Protein AF-A0A1I5AG17-F1 (afdb_monomer_lite)

pLDDT: mean 92.08, std 6.45, range [43.38, 97.94]

Radius of gyration: 25.55 Å; chains: 1; bounding box: 58×50×64 Å

Secondary structure (DSSP, 8-state):
--HHHHHHHHHHHTT--HHHHHHHTT--TTTHHHHHHHHTTTSSPPPHHHHHHHHHHHT--GGGG------SHHHHHHHHHHHHHHH--EEEE-SS-EEEE--TT-GGGHHHHHHHHHHHHHHHTS-SS-SHHHHHHHHHHHHHHHHTTHHHHHHHHHHHHHHHHHHHHHHHHGGGSPPP-BHHHHHHHHHHHHHTT--EEEEEEEEETTEEEEEEEEEHHHHT-TT-HHHHHHHHHHHHHHHHHHHTT--EEEEEEEETTEEEEEEEE--TTGGGHHHHHHHHHHHHHHGGGS-HHHHHHHHHHHHHHHHHT--BHHHHHHHHH---

Structure (mmCIF, N/CA/C/O backbone):
data_AF-A0A1I5AG17-F1
#
_entry.id   AF-A0A1I5AG17-F1
#
loop_
_atom_site.group_PDB
_atom_site.id
_atom_site.type_symbol
_atom_site.label_atom_id
_atom_site.label_alt_id
_atom_site.label_comp_id
_atom_site.label_asym_id
_atom_site.label_entity_id
_atom_site.label_seq_id
_atom_site.pdbx_PDB_ins_code
_atom_site.Cartn_x
_atom_site.Cartn_y
_atom_site.Cartn_z
_atom_site.occupancy
_atom_site.B_iso_or_equiv
_atom_site.auth_seq_id
_atom_site.auth_comp_id
_atom_site.auth_asym_id
_atom_site.auth_atom_id
_atom_site.pdbx_PDB_model_num
ATOM 1 N N . MET A 1 1 ? 6.760 1.901 -27.519 1.00 80.38 1 MET A N 1
ATOM 2 C CA . MET A 1 1 ? 8.232 1.690 -27.464 1.00 80.38 1 MET A CA 1
ATOM 3 C C . MET A 1 1 ? 8.472 0.201 -27.304 1.00 80.38 1 MET A C 1
ATOM 5 O O . MET A 1 1 ? 7.889 -0.384 -26.395 1.00 80.38 1 MET A O 1
ATOM 9 N N . THR A 1 2 ? 9.298 -0.394 -28.164 1.00 89.19 2 THR A N 1
ATOM 10 C CA . THR A 1 2 ? 9.559 -1.844 -28.156 1.00 89.19 2 THR A CA 1
ATOM 11 C C . THR A 1 2 ? 10.406 -2.275 -26.952 1.00 89.19 2 THR A C 1
ATOM 13 O O . THR A 1 2 ? 10.954 -1.444 -26.220 1.00 89.19 2 THR A O 1
ATOM 16 N N . LEU A 1 3 ? 10.543 -3.587 -26.738 1.00 90.31 3 LEU A N 1
ATOM 17 C CA . LEU A 1 3 ? 11.458 -4.130 -25.734 1.00 90.31 3 LEU A CA 1
ATOM 18 C C . LEU A 1 3 ? 12.922 -3.795 -26.063 1.00 90.31 3 LEU A C 1
ATOM 20 O O . LEU A 1 3 ? 13.670 -3.399 -25.167 1.00 90.31 3 LEU A O 1
ATOM 24 N N . GLY A 1 4 ? 13.332 -3.916 -27.329 1.00 93.25 4 GLY A N 1
ATOM 25 C CA . GLY A 1 4 ? 14.670 -3.544 -27.779 1.00 93.25 4 GLY A CA 1
ATOM 26 C C . GLY A 1 4 ? 14.995 -2.075 -27.510 1.00 93.25 4 GLY A C 1
ATOM 27 O O . GLY A 1 4 ? 16.066 -1.769 -26.971 1.00 93.25 4 GLY A O 1
ATOM 28 N N . ASP A 1 5 ? 14.046 -1.176 -27.780 1.00 92.62 5 ASP A N 1
ATOM 29 C CA . ASP A 1 5 ? 14.175 0.252 -27.472 1.00 92.62 5 ASP A CA 1
ATOM 30 C C . ASP A 1 5 ? 14.345 0.503 -25.966 1.00 92.62 5 ASP A C 1
ATOM 32 O O . ASP A 1 5 ? 15.216 1.281 -25.566 1.00 92.62 5 ASP A O 1
ATOM 36 N N . LYS A 1 6 ? 13.564 -0.186 -25.117 1.00 93.38 6 LYS A N 1
ATOM 37 C CA . LYS A 1 6 ? 13.679 -0.108 -23.648 1.00 93.38 6 LYS A CA 1
ATOM 38 C C . LYS A 1 6 ? 15.068 -0.549 -23.177 1.00 93.38 6 LYS A C 1
ATOM 40 O O . LYS A 1 6 ? 15.713 0.175 -22.419 1.00 93.38 6 LYS A O 1
ATOM 45 N N . ILE A 1 7 ? 15.567 -1.689 -23.666 1.00 95.25 7 ILE A N 1
ATOM 46 C CA . ILE A 1 7 ? 16.910 -2.199 -23.330 1.00 95.25 7 ILE A CA 1
ATOM 47 C C . ILE A 1 7 ? 17.981 -1.174 -23.713 1.00 95.25 7 ILE A C 1
ATOM 49 O O . ILE A 1 7 ? 18.848 -0.848 -22.900 1.00 95.25 7 ILE A O 1
ATOM 53 N N . LYS A 1 8 ? 17.901 -0.620 -24.927 1.00 96.25 8 LYS A N 1
ATOM 54 C CA . LYS A 1 8 ? 18.846 0.392 -25.411 1.00 96.25 8 LYS A CA 1
ATOM 55 C C . LYS A 1 8 ? 18.798 1.668 -24.567 1.00 96.25 8 LYS A C 1
ATOM 57 O O . LYS A 1 8 ? 19.858 2.196 -24.218 1.00 96.25 8 LYS A O 1
ATOM 62 N N . LYS A 1 9 ? 17.593 2.158 -24.247 1.00 94.75 9 LYS A N 1
ATOM 63 C CA . LYS A 1 9 ? 17.363 3.332 -23.392 1.00 94.75 9 LYS A CA 1
ATOM 64 C C . LYS A 1 9 ? 18.068 3.161 -22.048 1.00 94.75 9 LYS A C 1
ATOM 66 O O . LYS A 1 9 ? 18.954 3.948 -21.729 1.00 94.75 9 LYS A O 1
ATOM 71 N N . TYR A 1 10 ? 17.736 2.110 -21.299 1.00 96.00 10 TYR A N 1
ATOM 72 C CA . TYR A 1 10 ? 18.287 1.904 -19.957 1.00 96.00 10 TYR A CA 1
ATOM 73 C C . TYR A 1 10 ? 19.779 1.573 -19.967 1.00 96.00 10 TYR A C 1
ATOM 75 O O . TYR A 1 10 ? 20.502 2.012 -19.079 1.00 96.00 10 TYR A O 1
ATOM 83 N N . ARG A 1 11 ? 20.285 0.881 -20.997 1.00 96.94 11 ARG A N 1
ATOM 84 C CA . ARG A 1 11 ? 21.732 0.679 -21.153 1.00 96.94 11 ARG A CA 1
ATOM 85 C C . ARG A 1 11 ? 22.469 2.012 -21.263 1.00 96.94 11 ARG A C 1
ATOM 87 O O . ARG A 1 11 ? 23.524 2.190 -20.662 1.00 96.94 11 ARG A O 1
ATOM 94 N N . THR A 1 12 ? 21.922 2.915 -22.070 1.00 95.38 12 THR A N 1
ATOM 95 C CA . THR A 1 12 ? 22.527 4.224 -22.335 1.00 95.38 12 THR A CA 1
ATOM 96 C C . THR A 1 12 ? 22.434 5.109 -21.094 1.00 95.38 12 THR A C 1
ATOM 98 O O . THR A 1 12 ? 23.404 5.772 -20.765 1.00 95.38 12 THR A O 1
ATOM 101 N N . LEU A 1 13 ? 21.328 5.027 -20.349 1.00 93.69 13 LEU A N 1
ATOM 102 C CA . LEU A 1 13 ? 21.146 5.699 -19.059 1.00 93.69 13 LEU A CA 1
ATOM 103 C C . LEU A 1 13 ? 22.162 5.264 -17.982 1.00 93.69 13 LEU A C 1
ATOM 105 O O . LEU A 1 13 ? 22.468 6.026 -17.066 1.00 93.69 13 LEU A O 1
ATOM 109 N N . GLN A 1 14 ? 22.673 4.035 -18.080 1.00 92.88 14 GLN A N 1
ATOM 110 C CA . GLN A 1 14 ? 23.726 3.498 -17.212 1.00 92.88 14 GLN A CA 1
ATOM 111 C C . GLN A 1 14 ? 25.141 3.683 -17.790 1.00 92.88 14 GLN A C 1
ATOM 113 O O . GLN A 1 14 ? 26.085 3.079 -17.281 1.00 92.88 14 GLN A O 1
ATOM 118 N N . ASP A 1 15 ? 25.293 4.456 -18.871 1.00 93.88 15 ASP A N 1
ATOM 119 C CA . ASP A 1 15 ? 26.567 4.711 -19.558 1.00 93.88 15 ASP A CA 1
ATOM 120 C C . ASP A 1 15 ? 27.309 3.433 -20.006 1.00 93.88 15 ASP A C 1
ATOM 122 O O . ASP A 1 15 ? 28.534 3.396 -20.123 1.00 93.88 15 ASP A O 1
ATOM 126 N N . MET A 1 16 ? 26.569 2.354 -20.282 1.00 96.44 16 MET A N 1
ATOM 127 C CA . MET A 1 16 ? 27.143 1.063 -20.669 1.00 96.44 16 MET A CA 1
ATOM 128 C C . MET A 1 16 ? 27.249 0.917 -22.188 1.00 96.44 16 MET A C 1
ATOM 130 O O . MET A 1 16 ? 26.314 1.228 -22.935 1.00 96.44 16 MET A O 1
ATOM 134 N N . THR A 1 17 ? 28.337 0.319 -22.679 1.00 97.31 17 THR A N 1
ATOM 135 C CA . THR A 1 17 ? 28.362 -0.197 -24.056 1.00 97.31 17 THR A CA 1
ATOM 136 C C . THR A 1 17 ? 27.547 -1.492 -24.168 1.00 97.31 17 THR A C 1
ATOM 138 O O . THR A 1 17 ? 27.258 -2.162 -23.173 1.00 97.31 17 THR A O 1
ATOM 141 N N . GLN A 1 18 ? 27.177 -1.894 -25.391 1.00 97.94 18 GLN A N 1
ATOM 142 C CA . GLN A 1 18 ? 26.505 -3.185 -25.632 1.00 97.94 18 GLN A CA 1
ATOM 143 C C . GLN A 1 18 ? 27.335 -4.365 -25.096 1.00 97.94 18 GLN A C 1
ATOM 145 O O . GLN A 1 18 ? 26.789 -5.329 -24.557 1.00 97.94 18 GLN A O 1
ATOM 150 N N . LYS A 1 19 ? 28.668 -4.267 -25.186 1.00 96.94 19 LYS A N 1
ATOM 151 C CA . LYS A 1 19 ? 29.590 -5.257 -24.630 1.00 96.94 19 LYS A CA 1
ATOM 152 C C . LYS A 1 19 ? 29.553 -5.280 -23.102 1.00 96.94 19 LYS A C 1
ATOM 154 O O . LYS A 1 19 ? 29.493 -6.372 -22.543 1.00 96.94 19 LYS A O 1
ATOM 159 N N . ASP A 1 20 ? 29.552 -4.120 -22.446 1.00 97.75 20 ASP A N 1
ATOM 160 C CA . ASP A 1 20 ? 29.531 -4.031 -20.978 1.00 97.75 20 ASP A CA 1
ATOM 161 C C . ASP A 1 20 ? 28.248 -4.630 -20.405 1.00 97.75 20 ASP A C 1
ATOM 163 O O . ASP A 1 20 ? 28.310 -5.478 -19.514 1.00 97.75 20 ASP A O 1
ATOM 167 N N . LEU A 1 21 ? 27.094 -4.282 -20.987 1.00 97.69 21 LEU A N 1
ATOM 168 C CA . LEU A 1 21 ? 25.814 -4.874 -20.601 1.00 97.69 21 LEU A CA 1
ATOM 169 C C . LEU A 1 21 ? 25.824 -6.394 -20.797 1.00 97.69 21 LEU A C 1
ATOM 171 O O . LEU A 1 21 ? 25.406 -7.139 -19.914 1.00 97.69 21 LEU A O 1
ATOM 175 N N . GLY A 1 22 ? 26.328 -6.873 -21.938 1.00 97.19 22 GLY A N 1
ATOM 176 C CA . GLY A 1 22 ? 26.384 -8.304 -22.218 1.00 97.19 22 GLY A CA 1
ATOM 177 C C . GLY A 1 22 ? 27.286 -9.067 -21.245 1.00 97.19 22 GLY A C 1
ATOM 178 O O . GLY A 1 22 ? 26.932 -10.166 -20.825 1.00 97.19 22 GLY A O 1
ATOM 179 N N . LEU A 1 23 ? 28.421 -8.483 -20.850 1.00 97.44 23 LEU A N 1
ATOM 180 C CA . LEU A 1 23 ? 29.306 -9.051 -19.832 1.00 97.44 23 LEU A CA 1
ATOM 181 C C . LEU A 1 23 ? 28.633 -9.071 -18.454 1.00 97.44 23 LEU A C 1
ATOM 183 O O . LEU A 1 23 ? 28.660 -10.105 -17.788 1.00 97.44 23 LEU A O 1
ATOM 187 N N . LYS A 1 24 ? 27.982 -7.972 -18.051 1.00 96.44 24 LYS A N 1
ATOM 188 C CA . LYS A 1 24 ? 27.265 -7.871 -16.769 1.00 96.44 24 LYS A CA 1
ATOM 189 C C . LYS A 1 24 ? 26.077 -8.839 -16.690 1.00 96.44 24 LYS A C 1
ATOM 191 O O . LYS A 1 24 ? 25.841 -9.427 -15.643 1.00 96.44 24 LYS A O 1
ATOM 196 N N . ALA A 1 25 ? 25.411 -9.100 -17.815 1.00 95.31 25 ALA A N 1
ATOM 197 C CA . ALA A 1 25 ? 24.372 -10.124 -17.949 1.00 95.31 25 ALA A CA 1
ATOM 198 C C . ALA A 1 25 ? 24.920 -11.571 -18.038 1.00 95.31 25 ALA A C 1
ATOM 200 O O . ALA A 1 25 ? 24.163 -12.514 -18.284 1.00 95.31 25 ALA A O 1
ATOM 201 N N . GLY A 1 26 ? 26.232 -11.777 -17.865 1.00 95.06 26 GLY A N 1
ATOM 202 C CA . GLY A 1 26 ? 26.864 -13.097 -17.801 1.00 95.06 26 GLY A CA 1
ATOM 203 C C . GLY A 1 26 ? 27.147 -13.752 -19.156 1.00 95.06 26 GLY A C 1
ATOM 204 O O . GLY A 1 26 ? 27.327 -14.971 -19.222 1.00 95.06 26 GLY A O 1
ATOM 205 N N . PHE A 1 27 ? 27.172 -12.996 -20.257 1.00 96.12 27 PHE A N 1
ATOM 206 C CA . PHE A 1 27 ? 27.590 -13.533 -21.554 1.00 96.12 27 PHE A CA 1
ATOM 207 C C . PHE A 1 27 ? 29.110 -13.610 -21.674 1.00 96.12 27 PHE A C 1
ATOM 209 O O . PHE A 1 27 ? 29.851 -12.800 -21.125 1.00 96.12 27 PHE A O 1
ATOM 216 N N . SER A 1 28 ? 29.584 -14.561 -22.484 1.00 95.81 28 SER A N 1
ATOM 217 C CA . SER A 1 28 ? 31.004 -14.629 -22.827 1.00 95.81 28 SER A CA 1
ATOM 218 C C . SER A 1 28 ? 31.450 -13.358 -23.558 1.00 95.81 28 SER A C 1
ATOM 220 O O . SER A 1 28 ? 30.701 -12.812 -24.376 1.00 95.81 28 SER A O 1
ATOM 222 N N . ALA A 1 29 ? 32.695 -12.931 -23.336 1.00 94.38 29 ALA A N 1
ATOM 223 C CA . ALA A 1 29 ? 33.262 -11.742 -23.975 1.00 94.38 29 ALA A CA 1
ATOM 224 C C . ALA A 1 29 ? 33.206 -11.780 -25.513 1.00 94.38 29 ALA A C 1
ATOM 226 O O . ALA A 1 29 ? 33.108 -10.729 -26.144 1.00 94.38 29 ALA A O 1
ATOM 227 N N . ALA A 1 30 ? 33.221 -12.977 -26.111 1.00 94.50 30 ALA A N 1
ATOM 228 C CA . ALA A 1 30 ? 33.112 -13.170 -27.556 1.00 94.50 30 ALA A CA 1
ATOM 229 C C . ALA A 1 30 ? 31.701 -12.881 -28.104 1.00 94.50 30 ALA A C 1
ATOM 231 O O . ALA A 1 30 ? 31.546 -12.531 -29.271 1.00 94.50 30 ALA A O 1
ATOM 232 N N . THR A 1 31 ? 30.661 -13.037 -27.280 1.00 94.31 31 THR A N 1
ATOM 233 C CA . THR A 1 31 ? 29.252 -12.958 -27.710 1.00 94.31 31 THR A CA 1
ATOM 234 C C . THR A 1 31 ? 28.466 -11.823 -27.060 1.00 94.31 31 THR A C 1
ATOM 236 O O . THR A 1 31 ? 27.324 -11.600 -27.452 1.00 94.31 31 THR A O 1
ATOM 239 N N . ALA A 1 32 ? 29.036 -11.145 -26.061 1.00 94.88 32 ALA A N 1
ATOM 240 C CA . ALA A 1 32 ? 28.360 -10.134 -25.250 1.00 94.88 32 ALA A CA 1
ATOM 241 C C . ALA A 1 32 ? 27.718 -9.031 -26.106 1.00 94.88 32 ALA A C 1
ATOM 243 O O . ALA A 1 32 ? 26.500 -8.871 -26.088 1.00 94.88 32 ALA A O 1
ATOM 244 N N . ASP A 1 33 ? 28.524 -8.362 -26.930 1.00 95.12 33 ASP A N 1
ATOM 245 C CA . ASP A 1 33 ? 28.085 -7.276 -27.813 1.00 95.12 33 ASP A CA 1
ATOM 246 C C . ASP A 1 33 ? 27.018 -7.734 -28.825 1.00 95.12 33 ASP A C 1
ATOM 248 O O . ASP A 1 33 ? 25.910 -7.201 -28.895 1.00 95.12 33 ASP A O 1
ATOM 252 N N . SER A 1 34 ? 27.309 -8.810 -29.565 1.00 96.56 34 SER A N 1
ATOM 253 C CA . SER A 1 34 ? 26.425 -9.285 -30.636 1.00 96.56 34 SER A CA 1
ATOM 254 C C . SER A 1 34 ? 25.061 -9.764 -30.136 1.00 96.56 34 SER A C 1
ATOM 256 O O . SER A 1 34 ? 24.071 -9.620 -30.856 1.00 96.56 34 SER A O 1
ATOM 258 N N . ARG A 1 35 ? 24.978 -10.317 -28.918 1.00 96.38 35 ARG A N 1
ATOM 259 C CA . ARG A 1 35 ? 23.705 -10.715 -28.302 1.00 96.38 35 ARG A CA 1
ATOM 260 C C . ARG A 1 35 ? 22.875 -9.506 -27.889 1.00 96.38 35 ARG A C 1
ATOM 262 O O . ARG A 1 35 ? 21.710 -9.450 -28.270 1.00 96.38 35 ARG A O 1
ATOM 269 N N . ILE A 1 36 ? 23.468 -8.531 -27.197 1.00 97.81 36 ILE A N 1
ATOM 270 C CA . ILE A 1 36 ? 22.759 -7.301 -26.811 1.00 97.81 36 ILE A CA 1
ATOM 271 C C . ILE A 1 36 ? 22.264 -6.550 -28.045 1.00 97.81 36 ILE A C 1
ATOM 273 O O . ILE A 1 36 ? 21.093 -6.193 -28.112 1.00 97.81 36 ILE A O 1
ATOM 277 N N . ARG A 1 37 ? 23.097 -6.416 -29.083 1.00 97.31 37 ARG A N 1
ATOM 278 C CA . ARG A 1 37 ? 22.697 -5.782 -30.345 1.00 97.31 37 ARG A CA 1
ATOM 279 C C . ARG A 1 37 ? 21.498 -6.457 -31.015 1.00 97.31 37 ARG A C 1
ATOM 281 O O . ARG A 1 37 ? 20.725 -5.779 -31.685 1.00 97.31 37 ARG A O 1
ATOM 288 N N . LYS A 1 38 ? 21.359 -7.783 -30.895 1.00 96.81 38 LYS A N 1
ATOM 289 C CA . LYS A 1 38 ? 20.192 -8.510 -31.420 1.00 96.81 38 LYS A CA 1
ATOM 290 C C . LYS A 1 38 ? 18.931 -8.204 -30.617 1.00 96.81 38 LYS A C 1
ATOM 292 O O . LYS A 1 38 ? 17.887 -8.040 -31.238 1.00 96.81 38 LYS A O 1
ATOM 297 N N . TYR A 1 39 ? 19.041 -8.102 -29.292 1.00 96.38 39 TYR A N 1
ATOM 298 C CA . TYR A 1 39 ? 17.923 -7.711 -28.432 1.00 96.38 39 TYR A CA 1
ATOM 299 C C . TYR A 1 39 ? 17.487 -6.266 -28.699 1.00 96.38 39 TYR A C 1
ATOM 301 O O . TYR A 1 39 ? 16.316 -6.027 -28.943 1.00 96.38 39 TYR A O 1
ATOM 309 N N . GLU A 1 40 ? 18.425 -5.318 -28.769 1.00 96.62 40 GLU A N 1
ATOM 310 C CA . GLU A 1 40 ? 18.133 -3.892 -29.018 1.00 96.62 40 GLU A CA 1
ATOM 311 C C . GLU A 1 40 ? 17.563 -3.584 -30.407 1.00 96.62 40 GLU A C 1
ATOM 313 O O . GLU A 1 40 ? 17.126 -2.467 -30.658 1.00 96.62 40 GLU A O 1
ATOM 318 N N . LYS A 1 41 ? 17.634 -4.540 -31.335 1.00 95.31 41 LYS A N 1
ATOM 319 C CA . LYS A 1 41 ? 17.061 -4.431 -32.682 1.00 95.31 41 LYS A CA 1
ATOM 320 C C . LYS A 1 41 ? 15.800 -5.276 -32.857 1.00 95.31 41 LYS A C 1
ATOM 322 O O . LYS A 1 41 ? 15.377 -5.466 -33.994 1.00 95.31 41 LYS A O 1
ATOM 327 N N . ASP A 1 42 ? 15.317 -5.889 -31.776 1.00 92.06 42 ASP A N 1
ATOM 328 C CA . ASP A 1 42 ? 14.196 -6.833 -31.772 1.00 92.06 42 ASP A CA 1
ATOM 329 C C . ASP A 1 42 ? 14.369 -8.000 -32.770 1.00 92.06 42 ASP A C 1
ATOM 331 O O . ASP A 1 42 ? 13.414 -8.644 -33.194 1.00 92.06 42 ASP A O 1
ATOM 335 N N . ILE A 1 43 ? 15.620 -8.327 -33.129 1.00 94.81 43 ILE A N 1
ATOM 336 C CA . ILE A 1 43 ? 15.958 -9.475 -33.993 1.00 94.81 43 ILE A CA 1
ATOM 337 C C . ILE A 1 43 ? 15.742 -10.789 -33.230 1.00 94.81 43 ILE A C 1
ATOM 339 O O . ILE A 1 43 ? 15.530 -11.849 -33.819 1.00 94.81 43 ILE A O 1
ATOM 343 N N . MET A 1 44 ? 15.858 -10.736 -31.906 1.00 92.00 44 MET A N 1
ATOM 344 C CA . MET A 1 44 ? 15.653 -11.852 -30.997 1.00 92.00 44 MET A CA 1
ATOM 345 C C . MET A 1 44 ? 15.056 -11.295 -29.709 1.00 92.00 44 MET A C 1
ATOM 347 O O . MET A 1 44 ? 15.509 -10.253 -29.251 1.00 92.00 44 MET A O 1
ATOM 351 N N . ALA A 1 45 ? 14.094 -11.986 -29.104 1.00 89.12 45 ALA A N 1
ATOM 352 C CA . ALA A 1 45 ? 13.608 -11.644 -27.770 1.00 89.12 45 ALA A CA 1
ATOM 353 C C . ALA A 1 45 ? 14.436 -12.386 -26.701 1.00 89.12 45 ALA A C 1
ATOM 355 O O . ALA A 1 45 ? 14.755 -13.568 -26.892 1.00 89.12 45 ALA A O 1
ATOM 356 N N . PRO A 1 46 ? 14.818 -11.737 -25.585 1.00 91.00 46 PRO A N 1
ATOM 357 C CA . PRO A 1 46 ? 15.443 -12.432 -24.469 1.00 91.00 46 PRO A CA 1
ATOM 358 C C . PRO A 1 46 ? 14.423 -13.361 -23.801 1.00 91.00 46 PRO A C 1
ATOM 360 O O . PRO A 1 46 ? 13.302 -12.950 -23.508 1.00 91.00 46 PRO A O 1
ATOM 363 N N . LYS A 1 47 ? 14.830 -14.608 -23.546 1.00 92.50 47 LYS A N 1
ATOM 364 C CA . LYS A 1 47 ? 14.078 -15.540 -22.691 1.00 92.50 47 LYS A CA 1
ATOM 365 C C . LYS A 1 47 ? 14.045 -15.031 -21.250 1.00 92.50 47 LYS A C 1
ATOM 367 O O . LYS A 1 47 ? 14.909 -14.242 -20.882 1.00 92.50 47 LYS A O 1
ATOM 372 N N . ASP A 1 48 ? 13.116 -15.524 -20.438 1.00 91.25 48 ASP A N 1
ATOM 373 C CA . ASP A 1 48 ? 12.884 -15.041 -19.068 1.00 91.25 48 ASP A CA 1
ATOM 374 C C . ASP A 1 48 ? 14.144 -15.040 -18.191 1.00 91.25 48 ASP A C 1
ATOM 376 O O . ASP A 1 48 ? 14.427 -14.055 -17.512 1.00 91.25 48 ASP A O 1
ATOM 380 N N . ASP A 1 49 ? 14.965 -16.090 -18.273 1.00 92.94 49 ASP A N 1
ATOM 381 C CA . ASP A 1 49 ? 16.228 -16.194 -17.533 1.00 92.94 49 ASP A CA 1
ATOM 382 C C . ASP A 1 49 ? 17.237 -15.108 -17.939 1.00 92.94 49 ASP A C 1
ATOM 384 O O . ASP A 1 49 ? 17.967 -14.565 -17.110 1.00 92.94 49 ASP A O 1
ATOM 388 N N . ILE A 1 50 ? 17.272 -14.767 -19.227 1.00 94.38 50 ILE A N 1
ATOM 389 C CA . ILE A 1 50 ? 18.104 -13.688 -19.754 1.00 94.38 50 ILE A CA 1
ATOM 390 C C . ILE A 1 50 ? 17.489 -12.324 -19.451 1.00 94.38 50 ILE A C 1
ATOM 392 O O . ILE A 1 50 ? 18.221 -11.393 -19.126 1.00 94.38 50 ILE A O 1
ATOM 396 N N . ARG A 1 51 ? 16.163 -12.198 -19.538 1.00 93.56 51 ARG A N 1
ATOM 397 C CA . ARG A 1 51 ? 15.422 -10.976 -19.221 1.00 93.56 51 ARG A CA 1
ATOM 398 C C . ARG A 1 51 ? 15.688 -10.575 -17.768 1.00 93.56 51 ARG A C 1
ATOM 400 O O . ARG A 1 51 ? 16.045 -9.428 -17.534 1.00 93.56 51 ARG A O 1
ATOM 407 N N . GLN A 1 52 ? 15.663 -11.526 -16.834 1.00 93.69 52 GLN A N 1
ATOM 408 C CA . GLN A 1 52 ? 16.011 -11.294 -15.429 1.00 93.69 52 GLN A CA 1
ATOM 409 C C . GLN A 1 52 ? 17.459 -10.809 -15.247 1.00 93.69 52 GLN A C 1
ATOM 411 O O . GLN A 1 52 ? 17.702 -9.818 -14.564 1.00 93.69 52 GLN A O 1
ATOM 416 N N . LYS A 1 53 ? 18.427 -11.428 -15.932 1.00 96.06 53 LYS A N 1
ATOM 417 C CA . LYS A 1 53 ? 19.829 -10.969 -15.896 1.00 96.06 53 LYS A CA 1
ATOM 418 C C . LYS A 1 53 ? 20.007 -9.565 -16.470 1.00 96.06 53 LYS A C 1
ATOM 420 O O . LYS A 1 53 ? 20.864 -8.822 -16.006 1.00 96.06 53 LYS A O 1
ATOM 425 N N . LEU A 1 54 ? 19.225 -9.196 -17.485 1.00 96.19 54 LEU A N 1
ATOM 426 C CA . LEU A 1 54 ? 19.232 -7.843 -18.042 1.00 96.19 54 LEU A CA 1
ATOM 427 C C . LEU A 1 54 ? 18.624 -6.833 -17.064 1.00 96.19 54 LEU A C 1
ATOM 429 O O . LEU A 1 54 ? 19.195 -5.761 -16.911 1.00 96.19 54 LEU A O 1
ATOM 433 N N . ILE A 1 55 ? 17.529 -7.182 -16.383 1.00 95.00 55 ILE A N 1
ATOM 434 C CA . ILE A 1 55 ? 16.905 -6.367 -15.325 1.00 95.00 55 ILE A CA 1
ATOM 435 C C . ILE A 1 55 ? 17.929 -6.047 -14.226 1.00 95.00 55 ILE A C 1
ATOM 437 O O . ILE A 1 55 ? 18.117 -4.885 -13.866 1.00 95.00 55 ILE A O 1
ATOM 441 N N . GLU A 1 56 ? 18.647 -7.064 -13.746 1.00 95.06 56 GLU A N 1
ATOM 442 C CA . GLU A 1 56 ? 19.709 -6.912 -12.743 1.00 95.06 56 GLU A CA 1
ATOM 443 C C . GLU A 1 56 ? 20.900 -6.104 -13.275 1.00 95.06 56 GLU A C 1
ATOM 445 O O . GLU A 1 56 ? 21.412 -5.205 -12.606 1.00 95.06 56 GLU A O 1
ATOM 450 N N . ALA A 1 57 ? 21.348 -6.383 -14.502 1.00 96.25 57 ALA A N 1
ATOM 451 C CA . ALA A 1 57 ? 22.484 -5.688 -15.094 1.00 96.25 57 ALA A CA 1
ATOM 452 C C . ALA A 1 57 ? 22.198 -4.198 -15.352 1.00 96.25 57 ALA A C 1
ATOM 454 O O . ALA A 1 57 ? 23.084 -3.365 -15.145 1.00 96.25 57 ALA A O 1
ATOM 455 N N . LEU A 1 58 ? 20.979 -3.861 -15.772 1.00 96.19 58 LEU A N 1
ATOM 456 C CA . LEU A 1 58 ? 20.536 -2.494 -16.049 1.00 96.19 58 LEU A CA 1
ATOM 457 C C . LEU A 1 58 ? 20.124 -1.719 -14.791 1.00 96.19 58 LEU A C 1
ATOM 459 O O . LEU A 1 58 ? 19.934 -0.509 -14.882 1.00 96.19 58 LEU A O 1
ATOM 463 N N . ASP A 1 59 ? 20.011 -2.402 -13.648 1.00 94.81 59 ASP A N 1
ATOM 464 C CA . ASP A 1 59 ? 19.459 -1.858 -12.405 1.00 94.81 59 ASP A CA 1
ATOM 465 C C . ASP A 1 59 ? 18.092 -1.190 -12.629 1.00 94.81 59 ASP A C 1
ATOM 467 O O . ASP A 1 59 ? 17.897 -0.002 -12.392 1.00 94.81 59 ASP A O 1
ATOM 471 N N . VAL A 1 60 ? 17.152 -1.969 -13.167 1.00 94.56 60 VAL A N 1
ATOM 472 C CA . VAL A 1 60 ? 15.774 -1.534 -13.444 1.00 94.56 60 VAL A CA 1
ATOM 473 C C . VAL A 1 60 ? 14.778 -2.474 -12.793 1.00 94.56 60 VAL A C 1
ATOM 475 O O . VAL A 1 60 ? 15.114 -3.623 -12.519 1.00 94.56 60 VAL A O 1
ATOM 478 N N . ASP A 1 61 ? 13.552 -2.023 -12.557 1.00 94.56 61 ASP A N 1
ATOM 479 C CA . ASP A 1 61 ? 12.452 -2.901 -12.156 1.00 94.56 61 ASP A CA 1
ATOM 480 C C . ASP A 1 61 ? 11.995 -3.784 -13.337 1.00 94.56 61 ASP A C 1
ATOM 482 O O . ASP A 1 61 ? 12.041 -3.335 -14.487 1.00 94.56 61 ASP A O 1
ATOM 486 N N . PRO A 1 62 ? 11.519 -5.026 -13.113 1.00 91.00 62 PRO A N 1
ATOM 487 C CA . PRO A 1 62 ? 10.971 -5.849 -14.192 1.00 91.00 62 PRO A CA 1
ATOM 488 C C . PRO A 1 62 ? 9.887 -5.158 -15.032 1.00 91.00 62 PRO A C 1
ATOM 490 O O . PRO A 1 62 ? 9.827 -5.368 -16.245 1.00 91.00 62 PRO A O 1
ATOM 493 N N . SER A 1 63 ? 9.058 -4.301 -14.423 1.00 89.06 63 SER A N 1
ATOM 494 C CA . SER A 1 63 ? 8.007 -3.556 -15.125 1.00 89.06 63 SER A CA 1
ATOM 495 C C . SER A 1 63 ? 8.552 -2.542 -16.137 1.00 89.06 63 SER A C 1
ATOM 497 O O . SER A 1 63 ? 7.898 -2.281 -17.151 1.00 89.06 63 SER A O 1
ATOM 499 N N . ALA A 1 64 ? 9.779 -2.047 -15.947 1.00 88.88 64 ALA A N 1
ATOM 500 C CA . ALA A 1 64 ? 10.446 -1.139 -16.878 1.00 88.88 64 ALA A CA 1
ATOM 501 C C . ALA A 1 64 ? 10.736 -1.800 -18.239 1.00 88.88 64 ALA A C 1
ATOM 503 O O . ALA A 1 64 ? 10.773 -1.124 -19.267 1.00 88.88 64 ALA A O 1
ATOM 504 N N . LEU A 1 65 ? 10.888 -3.131 -18.263 1.00 89.81 65 LEU A N 1
ATOM 505 C CA . LEU A 1 65 ? 11.026 -3.941 -19.479 1.00 89.81 65 LEU A CA 1
ATOM 506 C C . LEU A 1 65 ? 9.739 -4.711 -19.829 1.00 89.81 65 LEU A C 1
ATOM 508 O O . LEU A 1 65 ? 9.791 -5.648 -20.623 1.00 89.81 65 LEU A O 1
ATOM 512 N N . SER A 1 66 ? 8.592 -4.338 -19.249 1.00 83.19 66 SER A N 1
ATOM 513 C CA . SER A 1 66 ? 7.303 -4.972 -19.551 1.00 83.19 66 SER A CA 1
ATOM 514 C C . SER A 1 66 ? 6.908 -4.801 -21.016 1.00 83.19 66 SER A C 1
ATOM 516 O O . SER A 1 66 ? 7.318 -3.854 -21.690 1.00 83.19 66 SER A O 1
ATOM 518 N N . ASP A 1 67 ? 6.048 -5.689 -21.500 1.00 78.25 67 ASP A N 1
ATOM 519 C CA . ASP A 1 67 ? 5.583 -5.683 -22.886 1.00 78.25 67 ASP A CA 1
ATOM 520 C C . ASP A 1 67 ? 4.437 -4.669 -23.130 1.00 78.25 67 ASP A C 1
ATOM 522 O O . ASP A 1 67 ? 3.839 -4.667 -24.202 1.00 78.25 67 ASP A O 1
ATOM 526 N N . ILE A 1 68 ? 4.145 -3.768 -22.173 1.00 78.31 68 ILE A N 1
ATOM 527 C CA . ILE A 1 68 ? 3.183 -2.672 -22.381 1.00 78.31 68 ILE A CA 1
ATOM 528 C C . ILE A 1 68 ? 3.69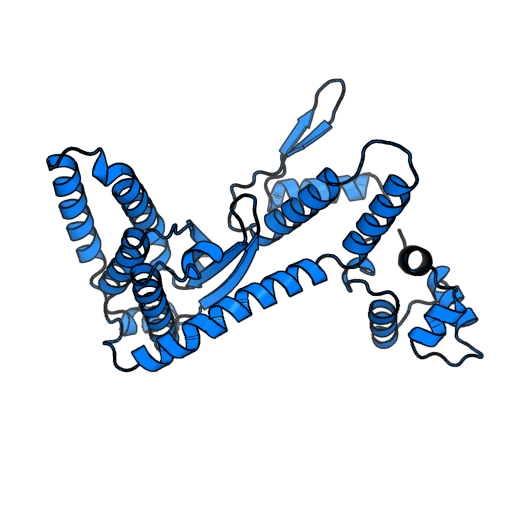9 -1.789 -23.519 1.00 78.31 68 ILE A C 1
ATOM 530 O O . ILE A 1 68 ? 4.765 -1.159 -23.411 1.00 78.31 68 ILE A O 1
ATOM 534 N N . ASN A 1 69 ? 2.933 -1.761 -24.606 1.00 76.62 69 ASN A N 1
ATOM 535 C CA . ASN A 1 69 ? 3.250 -1.037 -25.822 1.00 76.62 69 ASN A CA 1
ATOM 536 C C . ASN A 1 69 ? 2.013 -0.264 -26.284 1.00 76.62 69 ASN A C 1
ATOM 538 O O . ASN A 1 69 ? 1.015 -0.853 -26.678 1.00 76.62 69 ASN A O 1
ATOM 542 N N . ILE A 1 70 ? 2.102 1.057 -26.186 1.00 84.12 70 ILE A N 1
ATOM 543 C CA . ILE A 1 70 ? 1.123 2.002 -26.715 1.00 84.12 70 ILE A CA 1
ATOM 544 C C . ILE A 1 70 ? 1.692 2.473 -28.056 1.00 84.12 70 ILE A C 1
ATOM 546 O O . ILE A 1 70 ? 2.777 3.068 -28.073 1.00 84.12 70 ILE A O 1
ATOM 550 N N . GLU A 1 71 ? 1.016 2.153 -29.160 1.00 86.00 71 GLU A N 1
ATOM 551 C CA . GLU A 1 71 ? 1.492 2.427 -30.527 1.00 86.00 71 GLU A CA 1
ATOM 552 C C . GLU A 1 71 ? 0.667 3.502 -31.239 1.00 86.00 71 GLU A C 1
ATOM 554 O O . GLU A 1 71 ? 1.162 4.140 -32.170 1.00 86.00 71 GLU A O 1
ATOM 559 N N . SER A 1 72 ? -0.567 3.729 -30.787 1.00 91.06 72 SER A N 1
ATOM 560 C CA . SER A 1 72 ? -1.516 4.662 -31.390 1.00 91.06 72 SER A CA 1
ATOM 561 C C . SER A 1 72 ? -2.168 5.590 -30.360 1.00 91.06 72 SER A C 1
ATOM 563 O O . 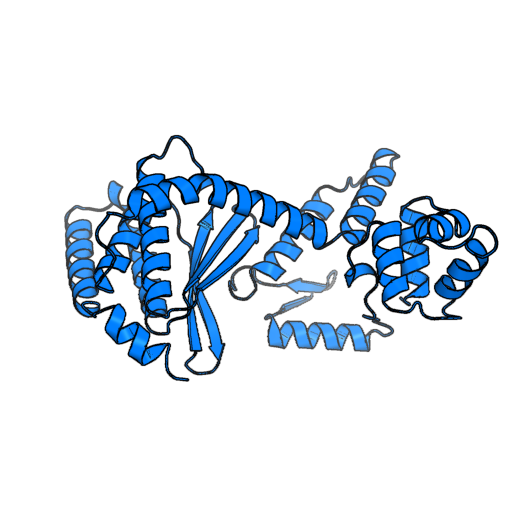SER A 1 72 ? -2.129 5.347 -29.151 1.00 91.06 72 SER A O 1
ATOM 565 N N . TYR A 1 73 ? -2.782 6.677 -30.839 1.00 94.25 73 TYR A N 1
ATOM 566 C CA . TYR A 1 73 ? -3.594 7.544 -29.980 1.00 94.25 73 TYR A CA 1
ATOM 567 C C . TYR A 1 73 ? -4.848 6.817 -29.486 1.00 94.25 73 TYR A C 1
ATOM 569 O O . TYR A 1 73 ? -5.302 7.056 -28.371 1.00 94.25 73 TYR A O 1
ATOM 577 N N . GLU A 1 74 ? -5.382 5.899 -30.286 1.00 95.56 74 GLU A N 1
ATOM 578 C CA . GLU A 1 74 ? -6.49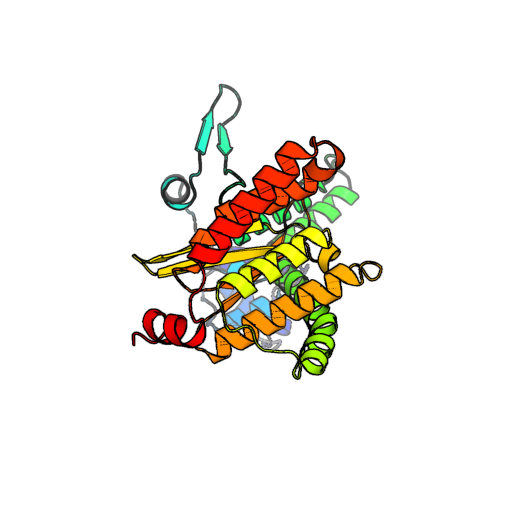9 5.038 -29.927 1.00 95.56 74 GLU A CA 1
ATOM 579 C C . GLU A 1 74 ? -6.153 4.148 -28.726 1.00 95.56 74 GLU A C 1
ATOM 581 O O . GLU A 1 74 ? -6.970 4.050 -27.813 1.00 95.56 74 GLU A O 1
ATOM 586 N N . ASP A 1 75 ? -4.938 3.588 -28.658 1.00 91.50 75 ASP A N 1
ATOM 587 C CA . ASP A 1 75 ? -4.481 2.809 -27.494 1.00 91.50 75 ASP A CA 1
ATOM 588 C C . ASP A 1 75 ? -4.460 3.662 -26.219 1.00 91.50 75 ASP A C 1
ATOM 590 O O . ASP A 1 75 ? -4.880 3.208 -25.155 1.00 91.50 75 ASP A O 1
ATOM 594 N N . ILE A 1 76 ? -4.009 4.919 -26.324 1.00 92.94 76 ILE A N 1
ATOM 595 C CA . ILE A 1 76 ? -4.026 5.872 -25.203 1.00 92.94 76 ILE A CA 1
ATOM 596 C C . ILE A 1 76 ? -5.462 6.110 -24.739 1.00 92.94 76 ILE A C 1
ATOM 598 O O . ILE A 1 76 ? -5.736 6.058 -23.541 1.00 92.94 76 ILE A O 1
ATOM 602 N N . MET A 1 77 ? -6.385 6.337 -25.677 1.00 95.50 77 MET A N 1
ATOM 603 C CA . MET A 1 77 ? -7.790 6.565 -25.345 1.00 95.50 77 MET A CA 1
ATOM 604 C C . MET A 1 77 ? -8.430 5.347 -24.681 1.00 95.50 77 MET A C 1
ATOM 606 O O . MET A 1 77 ? -9.155 5.519 -23.708 1.00 95.50 77 MET A O 1
ATOM 610 N N . GLN A 1 78 ? -8.128 4.126 -25.136 1.00 94.62 78 GLN A N 1
ATOM 611 C CA . GLN A 1 78 ? -8.606 2.908 -24.470 1.00 94.62 78 GLN A CA 1
ATOM 612 C C . GLN A 1 78 ? -8.095 2.814 -23.028 1.00 94.62 78 GLN A C 1
ATOM 614 O O . GLN A 1 78 ? -8.861 2.465 -22.136 1.00 94.62 78 GLN A O 1
ATOM 619 N N . VAL A 1 79 ? -6.831 3.175 -22.773 1.00 93.38 79 VAL A N 1
ATOM 620 C CA . VAL A 1 79 ? -6.307 3.246 -21.401 1.00 93.38 79 VAL A CA 1
ATOM 621 C C . VAL A 1 79 ? -7.065 4.293 -20.588 1.00 93.38 79 VAL A C 1
ATOM 623 O O . VAL A 1 79 ? -7.485 3.987 -19.481 1.00 93.38 79 VAL A O 1
ATOM 626 N N . PHE A 1 80 ? -7.289 5.499 -21.114 1.00 95.44 80 PHE A N 1
ATOM 627 C CA . PHE A 1 80 ? -8.027 6.533 -20.382 1.00 95.44 80 PHE A CA 1
ATOM 628 C C . PHE A 1 80 ? -9.469 6.136 -20.065 1.00 95.44 80 PHE A C 1
ATOM 630 O O . PHE A 1 80 ? -9.888 6.367 -18.938 1.00 95.44 80 PHE A O 1
ATOM 637 N N . PHE A 1 81 ? -10.189 5.485 -20.983 1.00 94.81 81 PHE A N 1
ATOM 638 C CA . PHE A 1 81 ? -11.537 4.974 -20.701 1.00 94.81 81 PHE A CA 1
ATOM 639 C C . PHE A 1 81 ? -11.527 3.912 -19.599 1.00 94.81 81 PHE A C 1
ATOM 641 O O . PHE A 1 81 ? -12.341 3.966 -18.688 1.00 94.81 81 PHE A O 1
ATOM 648 N N . LEU A 1 82 ? -10.548 3.002 -19.606 1.00 93.81 82 LEU A N 1
ATOM 649 C CA . LEU A 1 82 ? -10.399 2.031 -18.518 1.00 93.81 82 LEU A CA 1
ATOM 650 C C . LEU A 1 82 ? -10.072 2.705 -17.177 1.00 93.81 82 LEU A C 1
ATOM 652 O O . LEU A 1 82 ? -10.557 2.269 -16.140 1.00 93.81 82 LEU A O 1
ATOM 656 N N . LEU A 1 83 ? -9.255 3.762 -17.173 1.00 93.19 83 LEU A N 1
ATOM 657 C CA . LEU A 1 83 ? -8.968 4.521 -15.951 1.00 93.19 83 LEU A CA 1
ATOM 658 C C . LEU A 1 83 ? -10.189 5.339 -15.486 1.00 93.19 83 LEU A C 1
ATOM 660 O O . LEU A 1 83 ? -10.364 5.516 -14.284 1.00 93.19 83 LEU A O 1
ATOM 664 N N . GLU A 1 84 ? -11.028 5.832 -16.399 1.00 93.75 84 GLU A N 1
ATOM 665 C CA . GLU A 1 84 ? -12.311 6.476 -16.077 1.00 93.75 84 GLU A CA 1
ATOM 666 C C . G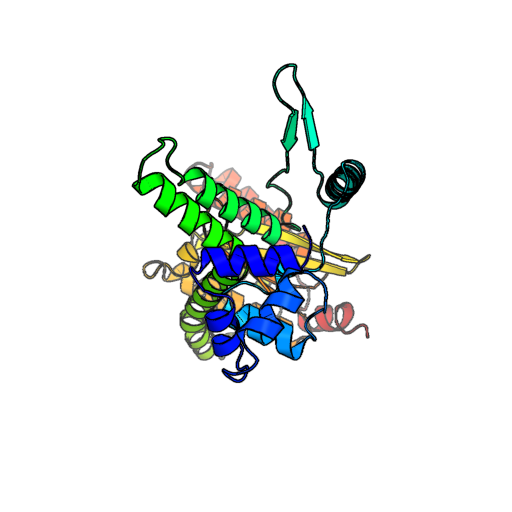LU A 1 84 ? -13.249 5.477 -15.390 1.00 93.75 84 GLU A C 1
ATOM 668 O O . GLU A 1 84 ? -13.688 5.731 -14.268 1.00 93.75 84 GLU A O 1
ATOM 673 N N . ASP A 1 85 ? -13.455 4.309 -16.001 1.00 91.12 85 ASP A N 1
ATOM 674 C CA . ASP A 1 85 ? -14.362 3.273 -15.501 1.00 91.12 85 ASP A CA 1
ATOM 675 C C . ASP A 1 85 ? -13.901 2.670 -14.161 1.00 91.12 85 ASP A C 1
ATOM 677 O O . ASP A 1 85 ? -14.703 2.502 -13.240 1.00 91.12 85 ASP A O 1
ATOM 681 N N . GLU A 1 86 ? -12.611 2.346 -14.032 1.00 87.94 86 GLU A N 1
ATOM 682 C CA . GLU A 1 86 ? -12.089 1.604 -12.874 1.00 87.94 86 GLU A CA 1
ATOM 683 C C . GLU A 1 86 ? -11.602 2.519 -11.746 1.00 87.94 86 GLU A C 1
ATOM 685 O O . GLU A 1 86 ? -11.695 2.171 -10.567 1.00 87.94 86 GLU A O 1
ATOM 690 N N . LEU A 1 87 ? -11.050 3.689 -12.085 1.00 88.50 87 LEU A N 1
ATOM 691 C CA . LEU A 1 87 ? -10.403 4.573 -11.112 1.00 88.50 87 LEU A CA 1
ATOM 692 C C . LEU A 1 87 ? -11.136 5.896 -10.898 1.00 88.50 87 LEU A C 1
ATOM 694 O O . LEU A 1 87 ? -10.763 6.634 -9.984 1.00 88.50 87 LEU A O 1
ATOM 698 N N . GLY A 1 88 ? -12.163 6.193 -11.699 1.00 90.19 88 GLY A N 1
ATOM 699 C CA . GLY A 1 88 ? -12.855 7.477 -11.659 1.00 90.19 88 GLY A CA 1
ATOM 700 C C . GLY A 1 88 ? -11.986 8.622 -12.177 1.00 90.19 88 GLY A C 1
ATOM 701 O O . GLY A 1 88 ? -12.010 9.710 -11.604 1.00 90.19 88 GLY A O 1
ATOM 702 N N . LEU A 1 89 ? -11.170 8.369 -13.208 1.00 94.38 89 LEU A N 1
ATOM 703 C CA . LEU A 1 89 ? -10.435 9.421 -13.910 1.00 94.38 89 LEU A CA 1
ATOM 704 C C . LEU A 1 89 ? -11.421 10.423 -14.528 1.00 94.38 89 LEU A C 1
ATOM 706 O O . LEU A 1 89 ? -12.264 10.051 -15.334 1.00 94.38 89 LEU A O 1
ATOM 710 N N . GLU A 1 90 ? -11.281 11.696 -14.183 1.00 95.31 90 GLU A N 1
ATOM 711 C CA . GLU A 1 90 ? -12.082 12.792 -14.724 1.00 95.31 90 GLU A CA 1
ATOM 712 C C . GLU A 1 90 ? -11.265 13.595 -15.749 1.00 95.31 90 GLU A C 1
ATOM 714 O O . GLU A 1 90 ? -10.034 13.671 -15.679 1.00 95.31 90 GLU A O 1
ATOM 719 N N . ILE A 1 91 ? -11.952 14.222 -16.707 1.00 96.25 91 ILE A N 1
ATOM 720 C CA . ILE A 1 91 ? -11.341 15.094 -17.712 1.00 96.25 91 ILE A CA 1
ATOM 721 C C . ILE A 1 91 ? -11.918 16.507 -17.628 1.00 96.25 91 ILE A C 1
ATOM 723 O O . ILE A 1 91 ? -13.128 16.715 -17.693 1.00 96.25 91 ILE A O 1
ATOM 727 N N . GLU A 1 92 ? -11.030 17.493 -17.556 1.00 96.00 92 GLU A N 1
ATOM 728 C CA . GLU A 1 92 ? -11.363 18.910 -17.675 1.00 96.00 92 GLU A CA 1
ATOM 729 C C . GLU A 1 92 ? -10.654 19.513 -18.885 1.00 96.00 92 GLU A C 1
ATOM 731 O O . GLU A 1 92 ? -9.504 19.188 -19.191 1.00 96.00 92 GLU A O 1
ATOM 736 N N . ARG A 1 93 ? -11.332 20.415 -19.598 1.00 96.00 93 ARG A N 1
ATOM 737 C CA . ARG A 1 93 ? -10.774 21.057 -20.788 1.00 96.00 93 ARG A CA 1
ATOM 738 C C . ARG A 1 93 ? -11.160 22.525 -20.868 1.00 96.00 93 ARG A C 1
ATOM 740 O O . ARG A 1 93 ? -12.323 22.876 -20.692 1.00 96.00 93 ARG A O 1
ATOM 747 N N . ASN A 1 94 ? -10.180 23.354 -21.205 1.00 95.31 94 ASN A N 1
ATOM 748 C CA . ASN A 1 94 ? -10.359 24.746 -21.604 1.00 95.31 94 ASN A CA 1
ATOM 749 C C . ASN A 1 94 ? -9.643 25.003 -22.950 1.00 95.31 94 ASN A C 1
ATOM 751 O O . ASN A 1 94 ? -9.196 24.060 -23.610 1.00 95.31 94 ASN A O 1
ATOM 755 N N . ASP A 1 95 ? -9.571 26.267 -23.373 1.00 95.69 95 ASP A N 1
ATOM 756 C CA . ASP A 1 95 ? -8.976 26.655 -24.659 1.00 95.69 95 ASP A CA 1
ATOM 757 C C . ASP A 1 95 ? -7.450 26.434 -24.726 1.00 95.69 95 ASP A C 1
ATOM 759 O O . ASP A 1 95 ? -6.904 26.267 -25.816 1.00 95.69 95 ASP A O 1
ATOM 763 N N . GLU A 1 96 ? -6.758 26.398 -23.582 1.00 95.50 96 GLU A N 1
ATOM 764 C CA . GLU A 1 96 ? -5.296 26.287 -23.483 1.00 95.50 96 GLU A CA 1
ATOM 765 C C . GLU A 1 96 ? -4.826 24.887 -23.066 1.00 95.50 96 GLU A C 1
ATOM 767 O O . GLU A 1 96 ? -3.766 24.433 -23.503 1.00 95.50 96 GLU A O 1
ATOM 772 N N . THR A 1 97 ? -5.591 24.187 -22.222 1.00 95.06 97 THR A N 1
ATOM 773 C CA . THR A 1 97 ? -5.157 22.932 -21.598 1.00 95.06 97 THR A CA 1
ATOM 774 C C . THR A 1 97 ? -6.260 21.876 -21.515 1.00 95.06 97 THR A C 1
ATOM 776 O O . THR A 1 97 ? -7.459 22.158 -21.455 1.00 95.06 97 THR A O 1
ATOM 779 N N . THR A 1 98 ? -5.831 20.612 -21.526 1.00 95.00 98 THR A N 1
ATOM 780 C CA . THR A 1 98 ? -6.646 19.445 -21.165 1.00 95.00 98 THR A CA 1
ATOM 781 C C . THR A 1 98 ? -6.002 18.797 -19.949 1.00 95.00 98 THR A C 1
ATOM 783 O O . THR A 1 98 ? -4.829 18.427 -20.001 1.00 95.00 98 THR A O 1
ATOM 786 N N . SER A 1 99 ? -6.765 18.686 -18.869 1.00 94.81 99 SER A N 1
ATOM 787 C CA . SER A 1 99 ? -6.328 18.155 -17.584 1.00 94.81 99 SER A CA 1
ATOM 788 C C . SER A 1 99 ? -7.022 16.827 -17.316 1.00 94.81 99 SER A C 1
ATOM 790 O O . SER A 1 99 ? -8.227 16.696 -17.514 1.00 94.81 99 SER A O 1
ATOM 792 N N . LEU A 1 100 ? -6.249 15.853 -16.845 1.00 95.00 100 LEU A N 1
ATOM 793 C CA . LEU A 1 100 ? -6.759 14.591 -16.321 1.00 95.00 100 LEU A CA 1
ATOM 794 C C . LEU A 1 100 ? -6.674 14.650 -14.799 1.00 95.00 100 LEU A C 1
ATOM 796 O O . LEU A 1 100 ? -5.616 14.975 -14.255 1.00 95.00 100 LEU A O 1
ATOM 800 N N . ILE A 1 101 ? -7.782 14.368 -14.126 1.00 93.88 101 ILE A N 1
ATOM 801 C CA . ILE A 1 101 ? -7.933 14.545 -12.685 1.00 93.88 101 ILE A CA 1
ATOM 802 C C . ILE A 1 101 ? -8.254 13.193 -12.068 1.00 93.88 101 ILE A C 1
ATOM 804 O O . ILE A 1 101 ? -9.215 12.534 -12.448 1.00 93.88 101 ILE A O 1
ATOM 808 N N . LEU A 1 102 ? -7.445 12.790 -11.093 1.00 92.75 102 LEU A N 1
ATOM 809 C CA . LEU A 1 102 ? -7.723 11.633 -10.254 1.00 92.75 102 LEU A CA 1
ATOM 810 C C . LEU A 1 102 ? -7.874 12.116 -8.815 1.00 92.75 102 LEU A C 1
ATOM 812 O O . LEU A 1 102 ? -7.012 12.837 -8.308 1.00 92.75 102 LEU A O 1
ATOM 816 N N . LYS A 1 103 ? -8.973 11.739 -8.162 1.00 90.75 103 LYS A N 1
ATOM 817 C CA . LYS A 1 103 ? -9.208 12.106 -6.764 1.00 90.75 103 LYS A CA 1
ATOM 818 C C . LYS A 1 103 ? -8.380 11.224 -5.835 1.00 90.75 103 LYS A C 1
ATOM 820 O O . LYS A 1 103 ? -8.282 10.012 -6.015 1.00 90.75 103 LYS A O 1
ATOM 825 N N . ASN A 1 104 ? -7.824 11.843 -4.797 1.00 88.06 104 ASN A N 1
ATOM 826 C CA . ASN A 1 104 ? -7.002 11.166 -3.788 1.00 88.06 104 ASN A CA 1
ATOM 827 C C . ASN A 1 104 ? -7.839 10.593 -2.626 1.00 88.06 104 ASN A C 1
ATOM 829 O O . ASN A 1 104 ? -7.299 10.289 -1.564 1.00 88.06 104 ASN A O 1
ATOM 833 N N . ASP A 1 105 ? -9.157 10.496 -2.795 1.00 80.31 105 ASP A N 1
ATOM 834 C CA . ASP A 1 105 ? -10.117 10.170 -1.740 1.00 80.31 105 ASP A CA 1
ATOM 835 C C . ASP A 1 105 ? -10.546 8.699 -1.725 1.00 80.31 105 ASP A C 1
ATOM 837 O O . ASP A 1 105 ? -11.236 8.301 -0.791 1.00 80.31 105 ASP A O 1
ATOM 841 N N . ASN A 1 106 ? -10.121 7.887 -2.703 1.00 79.88 106 ASN A N 1
ATOM 842 C CA . ASN A 1 106 ? -10.446 6.464 -2.776 1.00 79.88 106 ASN A CA 1
ATOM 843 C C . ASN A 1 106 ? -9.364 5.589 -2.104 1.00 79.88 106 ASN A C 1
ATOM 845 O O . ASN A 1 106 ? -8.298 5.359 -2.692 1.00 79.88 106 ASN A O 1
ATOM 849 N N . PRO A 1 107 ? -9.623 5.011 -0.915 1.00 72.00 107 PRO A N 1
ATOM 850 C CA . PRO A 1 107 ? -8.620 4.230 -0.190 1.00 72.00 107 PRO A CA 1
ATOM 851 C C . PRO A 1 107 ? -8.355 2.860 -0.820 1.00 72.00 107 PRO A C 1
ATOM 853 O O . PRO A 1 107 ? -7.283 2.290 -0.616 1.00 72.00 107 PRO A O 1
ATOM 856 N N . GLY A 1 108 ? -9.274 2.358 -1.653 1.00 77.19 108 GLY A N 1
ATOM 857 C CA . GLY A 1 108 ? -9.051 1.169 -2.478 1.00 77.19 108 GLY A CA 1
ATOM 858 C C . GLY A 1 108 ? -7.892 1.337 -3.465 1.00 77.19 108 GLY A C 1
ATOM 859 O O . GLY A 1 108 ? -7.272 0.350 -3.857 1.00 77.19 108 GLY A O 1
ATOM 860 N N . HIS A 1 109 ? -7.538 2.581 -3.803 1.00 84.94 109 HIS A N 1
ATOM 861 C CA . HIS A 1 109 ? -6.444 2.919 -4.713 1.00 84.94 109 HIS A CA 1
ATOM 862 C C . HIS A 1 109 ? -5.197 3.450 -3.997 1.00 84.94 109 HIS A C 1
ATOM 864 O O . HIS A 1 109 ? -4.299 3.962 -4.661 1.00 84.94 109 HIS A O 1
ATOM 870 N N . ALA A 1 110 ? -5.088 3.303 -2.670 1.00 88.56 110 ALA A N 1
ATOM 871 C CA . ALA A 1 110 ? -4.006 3.896 -1.876 1.00 88.56 110 ALA A CA 1
ATOM 872 C C . ALA A 1 110 ? -2.598 3.625 -2.440 1.00 88.56 110 ALA A C 1
ATOM 874 O O . ALA A 1 110 ? -1.789 4.542 -2.523 1.00 88.56 110 ALA A O 1
ATOM 875 N N . ILE A 1 111 ? -2.318 2.400 -2.904 1.00 91.81 111 ILE A N 1
ATOM 876 C CA . ILE A 1 111 ? -1.018 2.048 -3.503 1.00 91.81 111 ILE A CA 1
ATOM 877 C C . ILE A 1 111 ? -0.761 2.839 -4.795 1.00 91.81 111 ILE A C 1
ATOM 879 O O . ILE A 1 111 ? 0.331 3.376 -4.981 1.00 91.81 111 ILE A O 1
ATOM 883 N N . LEU A 1 112 ? -1.755 2.934 -5.684 1.00 92.88 112 LEU A N 1
ATOM 884 C CA . LEU A 1 112 ? -1.633 3.708 -6.921 1.00 92.88 112 LEU A CA 1
ATOM 885 C C . LEU A 1 112 ? -1.495 5.204 -6.624 1.00 92.88 112 LEU A C 1
ATOM 887 O O . LEU A 1 112 ? -0.640 5.870 -7.204 1.00 92.88 112 LEU A O 1
ATOM 891 N N . LEU A 1 113 ? -2.284 5.730 -5.689 1.00 92.94 113 LEU A N 1
ATOM 892 C CA . LEU A 1 113 ? -2.174 7.119 -5.250 1.00 92.94 113 LEU A CA 1
ATOM 893 C C . LEU A 1 113 ? -0.785 7.406 -4.668 1.00 92.94 113 LEU A C 1
ATOM 895 O O . LEU A 1 113 ? -0.207 8.452 -4.950 1.00 92.94 113 LEU A O 1
ATOM 899 N N . SER A 1 114 ? -0.179 6.454 -3.956 1.00 95.31 114 SER A N 1
ATOM 900 C CA . SER A 1 114 ? 1.212 6.575 -3.517 1.00 95.31 114 SER A CA 1
ATOM 901 C C . SER A 1 114 ? 2.219 6.585 -4.655 1.00 95.31 114 SER A C 1
ATOM 903 O O . SER A 1 114 ? 3.220 7.293 -4.578 1.00 95.31 114 SER A O 1
ATOM 905 N N . TYR A 1 115 ? 1.976 5.811 -5.710 1.00 95.81 115 TYR A N 1
ATOM 906 C CA . TYR A 1 115 ? 2.814 5.822 -6.905 1.00 95.81 115 TYR A CA 1
ATOM 907 C C . TYR A 1 115 ? 2.764 7.184 -7.601 1.00 95.81 115 TYR A C 1
ATOM 909 O O . TYR A 1 115 ? 3.809 7.737 -7.947 1.00 95.81 115 TYR A O 1
ATOM 917 N N . LEU A 1 116 ? 1.567 7.757 -7.732 1.00 94.94 116 LEU A N 1
ATOM 918 C CA . LEU A 1 116 ? 1.365 9.098 -8.278 1.00 94.94 116 LEU A CA 1
ATOM 919 C C . LEU A 1 116 ? 1.986 10.175 -7.383 1.00 94.94 116 LEU A C 1
ATOM 921 O O . LEU A 1 116 ? 2.661 11.068 -7.891 1.00 94.94 116 LEU A O 1
ATOM 925 N N . TYR A 1 117 ? 1.841 10.061 -6.062 1.00 94.88 117 TYR A N 1
ATOM 926 C CA . TYR A 1 117 ? 2.471 10.971 -5.107 1.00 94.88 117 TYR A CA 1
ATOM 927 C C . TYR A 1 117 ? 4.001 10.928 -5.205 1.00 94.88 117 TYR A C 1
ATOM 929 O O . TYR A 1 117 ? 4.646 11.971 -5.317 1.00 94.88 117 TYR A O 1
ATOM 937 N N . ALA A 1 118 ? 4.594 9.730 -5.243 1.00 95.56 118 ALA A N 1
ATOM 938 C CA . ALA A 1 118 ? 6.033 9.567 -5.426 1.00 95.56 118 ALA A CA 1
ATOM 939 C C . ALA A 1 118 ? 6.501 10.189 -6.750 1.00 95.56 118 ALA A C 1
ATOM 941 O O . ALA A 1 118 ? 7.506 10.900 -6.780 1.00 95.56 118 ALA A O 1
ATOM 942 N N . TRP A 1 119 ? 5.747 9.985 -7.833 1.00 95.62 119 TRP A N 1
ATOM 943 C CA . TRP A 1 119 ? 6.039 10.608 -9.119 1.00 95.62 119 TRP A CA 1
ATOM 944 C C . TRP A 1 119 ? 5.966 12.141 -9.060 1.00 95.62 119 TRP A C 1
ATOM 946 O O . TRP A 1 119 ? 6.894 12.809 -9.524 1.00 95.62 119 TRP A O 1
ATOM 956 N N . TYR A 1 120 ? 4.920 12.700 -8.447 1.00 94.12 120 TYR A N 1
ATOM 957 C CA . TYR A 1 120 ? 4.760 14.140 -8.245 1.00 94.12 120 TYR A CA 1
ATOM 958 C C . TYR A 1 120 ? 5.939 14.745 -7.475 1.00 94.12 120 TYR A C 1
ATOM 960 O O . TYR A 1 120 ? 6.510 15.737 -7.926 1.00 94.12 120 TYR A O 1
ATOM 968 N N . VAL A 1 121 ? 6.359 14.125 -6.365 1.00 92.50 121 VAL A N 1
ATOM 969 C CA . VAL A 1 121 ? 7.515 14.580 -5.572 1.00 92.50 121 VAL A CA 1
ATOM 970 C C . VAL A 1 121 ? 8.782 14.622 -6.427 1.00 92.50 121 VAL A C 1
ATOM 972 O O . VAL A 1 121 ? 9.497 15.622 -6.424 1.00 92.50 121 VAL A O 1
ATOM 975 N N . GLN A 1 122 ? 9.042 13.567 -7.202 1.00 92.38 122 GLN A N 1
ATOM 976 C CA . GLN A 1 122 ? 10.224 13.496 -8.063 1.00 92.38 122 GLN A CA 1
ATOM 977 C C . GLN A 1 122 ? 10.200 14.549 -9.173 1.00 92.38 122 GLN A C 1
ATOM 979 O O . GLN A 1 122 ? 11.225 15.161 -9.457 1.00 92.38 122 GLN A O 1
ATOM 984 N N . LYS A 1 123 ? 9.033 14.804 -9.777 1.00 91.06 123 LYS A N 1
ATOM 985 C CA . LYS A 1 123 ? 8.876 15.842 -10.804 1.00 91.06 123 LYS A CA 1
ATOM 986 C C . LYS A 1 123 ? 9.012 17.254 -10.245 1.00 91.06 123 LYS A C 1
ATOM 988 O O . LYS A 1 123 ? 9.683 18.069 -10.864 1.00 91.06 123 LYS A O 1
ATOM 993 N N . LYS A 1 124 ? 8.417 17.533 -9.085 1.00 90.06 124 LYS A N 1
ATOM 994 C CA . LYS A 1 124 ? 8.475 18.845 -8.427 1.00 90.06 124 LYS A CA 1
ATOM 995 C C . LYS A 1 124 ? 9.897 19.255 -8.035 1.00 90.06 124 LYS A C 1
ATOM 997 O O . LYS A 1 124 ? 10.189 20.441 -7.960 1.00 90.06 124 LYS A O 1
ATOM 1002 N N . ASN A 1 125 ? 10.765 18.280 -7.779 1.00 85.50 125 ASN A N 1
ATOM 1003 C CA . ASN A 1 125 ? 12.155 18.518 -7.398 1.00 85.50 125 ASN A CA 1
ATOM 1004 C C . ASN A 1 125 ? 13.096 18.732 -8.599 1.00 85.50 125 ASN A C 1
ATOM 1006 O O . ASN A 1 125 ? 14.296 18.919 -8.388 1.00 85.50 125 ASN A O 1
ATOM 1010 N N . LEU A 1 126 ? 12.597 18.690 -9.842 1.00 87.81 126 LEU A N 1
ATOM 1011 C CA . LEU A 1 126 ? 13.414 18.990 -11.017 1.00 87.81 126 LEU A CA 1
ATOM 1012 C C . LEU A 1 126 ? 13.614 20.508 -11.158 1.00 87.81 126 LEU A C 1
ATOM 1014 O O . LEU A 1 126 ? 12.649 21.256 -11.027 1.00 87.81 126 LEU A O 1
ATOM 1018 N N . PRO A 1 127 ? 14.844 20.979 -11.422 1.00 82.06 127 PRO A N 1
ATOM 1019 C CA . PRO A 1 127 ? 15.107 22.393 -11.664 1.00 82.06 127 PRO A CA 1
ATOM 1020 C C . PRO A 1 127 ? 14.546 22.847 -13.021 1.00 82.06 127 PRO A C 1
ATOM 1022 O O . PRO A 1 127 ? 14.684 22.139 -14.018 1.00 82.06 127 PRO A O 1
ATOM 1025 N N . ASP A 1 128 ? 13.980 24.056 -13.058 1.00 74.94 128 ASP A N 1
ATOM 1026 C CA . ASP A 1 128 ? 13.385 24.663 -14.263 1.00 74.94 128 ASP A CA 1
ATOM 1027 C C . ASP A 1 128 ? 14.424 25.245 -15.244 1.00 74.94 128 ASP A C 1
ATOM 1029 O O . ASP A 1 128 ? 14.110 25.516 -16.402 1.00 74.94 128 ASP A O 1
ATOM 1033 N N . GLU A 1 129 ? 15.661 25.476 -14.795 1.00 75.38 129 GLU A N 1
ATOM 1034 C CA . GLU A 1 129 ? 16.705 26.129 -15.593 1.00 75.38 129 GLU A CA 1
ATOM 1035 C C . GLU A 1 129 ? 17.576 25.128 -16.364 1.00 75.38 129 GLU A C 1
ATOM 1037 O O . GLU A 1 129 ? 18.061 24.147 -15.800 1.00 75.38 129 GLU A O 1
ATOM 1042 N N . ASP A 1 130 ? 17.876 25.426 -17.630 1.00 68.94 130 ASP A N 1
ATOM 1043 C CA . ASP A 1 130 ? 18.811 24.648 -18.449 1.00 68.94 130 ASP A CA 1
ATOM 1044 C C . ASP A 1 130 ? 20.270 24.923 -18.041 1.00 68.94 130 ASP A C 1
ATOM 1046 O O . ASP A 1 130 ? 20.942 25.821 -18.555 1.00 68.94 130 ASP A O 1
ATOM 1050 N N . ASN A 1 131 ? 20.777 24.134 -17.094 1.00 75.69 131 ASN A N 1
ATOM 1051 C CA . ASN A 1 131 ? 22.172 24.147 -16.653 1.00 75.69 131 ASN A CA 1
ATOM 1052 C C . ASN A 1 131 ? 22.712 22.717 -16.409 1.00 75.69 131 ASN A C 1
ATOM 1054 O O . ASN A 1 131 ? 21.983 21.729 -16.489 1.00 75.69 131 ASN A O 1
ATOM 1058 N N . GLU A 1 132 ? 24.009 22.582 -16.117 1.00 73.81 132 GLU A N 1
ATOM 1059 C CA . GLU A 1 132 ? 24.649 21.271 -15.889 1.00 73.81 132 GLU A CA 1
ATOM 1060 C C . GLU A 1 132 ? 24.026 20.503 -14.703 1.00 73.81 132 GLU A C 1
ATOM 1062 O O . GLU A 1 132 ? 23.886 19.278 -14.748 1.00 73.81 132 GLU A O 1
ATOM 1067 N N . ALA A 1 133 ? 23.565 21.220 -13.672 1.00 73.19 133 ALA A N 1
ATOM 1068 C CA . ALA A 1 133 ? 22.843 20.622 -12.551 1.00 73.19 133 ALA A CA 1
ATOM 1069 C C . ALA A 1 133 ? 21.470 20.071 -12.980 1.00 73.19 133 ALA A C 1
ATOM 1071 O O . ALA A 1 133 ? 21.061 19.016 -12.496 1.00 73.19 133 ALA A O 1
ATOM 1072 N N . SER A 1 134 ? 20.801 20.716 -13.939 1.00 77.94 134 SER A N 1
ATOM 1073 C CA . SER A 1 134 ? 19.551 20.239 -14.533 1.00 77.94 134 SER A CA 1
ATOM 1074 C C . SER A 1 134 ? 19.738 18.966 -15.347 1.00 77.94 134 SER A C 1
ATOM 1076 O O . SER A 1 134 ? 18.969 18.023 -15.169 1.00 77.94 134 SER A O 1
ATOM 1078 N N . PHE A 1 135 ? 20.801 18.851 -16.148 1.00 75.69 135 PHE A N 1
ATOM 1079 C CA . PHE A 1 135 ? 21.097 17.604 -16.866 1.00 75.69 135 PHE A CA 1
ATOM 1080 C C . PHE A 1 135 ? 21.320 16.418 -15.907 1.00 75.69 135 PHE A C 1
ATOM 1082 O O . PHE A 1 135 ? 20.783 15.323 -16.109 1.00 75.69 135 PHE A O 1
ATOM 1089 N N . SER A 1 136 ? 22.066 16.648 -14.821 1.00 82.25 136 SER A N 1
ATOM 1090 C CA . SER A 1 136 ? 22.280 15.651 -13.765 1.00 82.25 136 SER A CA 1
ATOM 1091 C C . SER A 1 136 ? 20.968 15.259 -13.070 1.00 82.25 136 SER A C 1
ATOM 1093 O O . SER A 1 136 ? 20.677 14.070 -12.931 1.00 82.25 136 SER A O 1
ATOM 1095 N N . ALA A 1 137 ? 20.130 16.236 -12.707 1.00 85.44 137 ALA A N 1
ATOM 1096 C CA . ALA A 1 137 ? 18.829 15.998 -12.082 1.00 85.44 137 ALA A CA 1
ATOM 1097 C C . ALA A 1 137 ? 17.863 15.219 -12.996 1.00 85.44 137 ALA A C 1
ATOM 1099 O O . ALA A 1 137 ? 17.222 14.270 -12.545 1.00 85.44 137 ALA A O 1
ATOM 1100 N N . HIS A 1 138 ? 17.809 15.543 -14.290 1.00 87.06 138 HIS A N 1
ATOM 1101 C CA . HIS A 1 138 ? 17.009 14.801 -15.270 1.00 87.06 138 HIS A CA 1
ATOM 1102 C C . HIS A 1 138 ? 17.487 13.353 -15.421 1.00 87.06 138 HIS A C 1
ATOM 1104 O O . HIS A 1 138 ? 16.674 12.430 -15.431 1.00 87.06 138 HIS A O 1
ATOM 1110 N N . THR A 1 139 ? 18.803 13.132 -15.449 1.00 87.44 139 THR A N 1
ATOM 1111 C CA . THR A 1 139 ? 19.381 11.780 -15.496 1.00 87.44 139 THR A CA 1
ATOM 1112 C C . THR A 1 139 ? 19.028 10.977 -14.239 1.00 87.44 139 THR A C 1
ATOM 1114 O O . THR A 1 139 ? 18.679 9.800 -14.323 1.00 87.44 139 THR A O 1
ATOM 1117 N N . GLN A 1 140 ? 19.084 11.598 -13.056 1.00 89.38 140 GLN A N 1
ATOM 1118 C CA . GLN A 1 140 ? 18.665 10.961 -11.801 1.00 89.38 140 GLN A CA 1
ATOM 1119 C C . GLN A 1 140 ? 17.172 10.623 -11.801 1.00 89.38 140 GLN A C 1
ATOM 1121 O O . GLN A 1 140 ? 16.792 9.529 -11.384 1.00 89.38 140 GLN A O 1
ATOM 1126 N N . TYR A 1 141 ? 16.337 11.520 -12.323 1.00 92.62 141 TYR A N 1
ATOM 1127 C CA . TYR A 1 141 ? 14.907 11.288 -12.480 1.00 92.62 141 TYR A CA 1
ATOM 1128 C C . TYR A 1 141 ? 14.612 10.098 -13.406 1.00 92.62 141 TYR A C 1
ATOM 1130 O O . TYR A 1 141 ? 13.815 9.227 -13.057 1.00 92.62 141 TYR A O 1
ATOM 1138 N N . GLU A 1 142 ? 15.294 9.993 -14.549 1.00 92.44 142 GLU A N 1
ATOM 1139 C CA . GLU A 1 142 ? 15.154 8.841 -15.447 1.00 92.44 142 GLU A CA 1
ATOM 1140 C C . GLU A 1 142 ? 15.626 7.533 -14.797 1.00 92.44 142 GLU A C 1
ATOM 1142 O O . GLU A 1 142 ? 15.001 6.489 -14.996 1.00 92.44 142 GLU A O 1
ATOM 1147 N N . LYS A 1 143 ? 16.694 7.574 -13.985 1.00 92.50 143 LYS A N 1
ATOM 1148 C CA . LYS A 1 143 ? 17.160 6.412 -13.205 1.00 92.50 143 LYS A CA 1
ATOM 1149 C C . LYS A 1 143 ? 16.123 5.986 -12.171 1.00 92.50 143 LYS A C 1
ATOM 1151 O O . LYS A 1 143 ? 15.836 4.798 -12.059 1.00 92.50 143 LYS A O 1
ATOM 1156 N N . TRP A 1 144 ? 15.499 6.938 -11.483 1.00 94.50 144 TRP A N 1
ATOM 1157 C CA . TRP A 1 144 ? 14.386 6.649 -10.581 1.00 94.50 144 TRP A CA 1
ATOM 1158 C C . TRP A 1 144 ? 13.203 6.006 -11.322 1.00 94.50 144 TRP A C 1
ATOM 1160 O O . TRP A 1 144 ? 12.703 4.971 -10.886 1.00 94.50 144 TRP A O 1
ATOM 1170 N N . GLN A 1 145 ? 12.805 6.536 -12.487 1.00 93.50 145 GLN A N 1
ATOM 1171 C CA . GLN A 1 145 ? 11.757 5.918 -13.314 1.00 93.50 145 GLN A CA 1
ATOM 1172 C C . GLN A 1 145 ? 12.115 4.485 -13.724 1.00 93.50 145 GLN A C 1
ATOM 1174 O O . GLN A 1 145 ? 11.235 3.638 -13.833 1.00 93.50 145 GLN A O 1
ATOM 1179 N N . ALA A 1 146 ? 13.398 4.213 -13.969 1.00 92.50 146 ALA A N 1
ATOM 1180 C CA . ALA A 1 146 ? 13.888 2.891 -14.333 1.00 92.50 146 ALA A CA 1
ATOM 1181 C C . ALA A 1 146 ? 13.724 1.870 -13.196 1.00 92.50 146 ALA A C 1
ATOM 1183 O O . ALA A 1 146 ? 13.436 0.702 -13.454 1.00 92.50 146 ALA A O 1
ATOM 1184 N N . ARG A 1 147 ? 13.897 2.307 -11.943 1.00 94.06 147 ARG A N 1
ATOM 1185 C CA . ARG A 1 147 ? 13.773 1.461 -10.747 1.00 94.06 147 ARG A CA 1
ATOM 1186 C C . ARG A 1 147 ? 12.370 1.435 -10.158 1.00 94.06 147 ARG A C 1
ATOM 1188 O O . ARG A 1 147 ? 12.083 0.587 -9.326 1.00 94.06 147 ARG A O 1
ATOM 1195 N N . PHE A 1 148 ? 11.475 2.328 -10.554 1.00 94.06 148 PHE A N 1
ATOM 1196 C CA . PHE A 1 148 ? 10.105 2.325 -10.057 1.00 94.06 148 PHE A CA 1
ATOM 1197 C C . PHE A 1 148 ? 9.362 1.013 -10.423 1.00 94.06 148 PHE A C 1
ATOM 1199 O O . PHE A 1 148 ? 9.459 0.579 -11.570 1.00 94.06 148 PHE A O 1
ATOM 1206 N N . PRO A 1 149 ? 8.587 0.387 -9.505 1.00 94.38 149 PRO A N 1
ATOM 1207 C CA . PRO A 1 149 ? 8.309 0.793 -8.123 1.00 94.38 149 PRO A CA 1
ATOM 1208 C C . PRO A 1 149 ? 9.236 0.155 -7.066 1.00 94.38 149 PRO A C 1
ATOM 1210 O O . PRO A 1 149 ? 8.915 0.239 -5.879 1.00 94.38 149 PRO A O 1
ATOM 1213 N N . ARG A 1 150 ? 10.343 -0.500 -7.453 1.00 93.88 150 ARG A N 1
ATOM 1214 C CA . ARG A 1 150 ? 11.274 -1.203 -6.545 1.00 93.88 150 ARG A CA 1
ATOM 1215 C C . ARG A 1 150 ? 11.671 -0.342 -5.354 1.00 93.88 150 ARG A C 1
ATOM 1217 O O . ARG A 1 150 ? 11.408 -0.744 -4.230 1.00 93.88 150 ARG A O 1
ATOM 1224 N N . ASP A 1 151 ? 12.218 0.844 -5.604 1.00 92.50 151 ASP A N 1
ATOM 1225 C CA . ASP A 1 151 ? 12.729 1.735 -4.552 1.00 92.50 151 ASP A CA 1
ATOM 1226 C C . ASP A 1 151 ? 11.674 2.061 -3.494 1.00 92.50 151 ASP A C 1
ATOM 1228 O O . ASP A 1 151 ? 11.945 2.089 -2.298 1.00 92.50 151 ASP A O 1
ATOM 1232 N N . LEU A 1 152 ? 10.441 2.298 -3.944 1.00 94.19 152 LEU A N 1
ATOM 1233 C CA . LEU A 1 152 ? 9.332 2.628 -3.061 1.00 94.19 152 LEU A CA 1
ATOM 1234 C C . LEU A 1 152 ? 8.914 1.413 -2.224 1.00 94.19 152 LEU A C 1
ATOM 1236 O O . LEU A 1 152 ? 8.636 1.551 -1.036 1.00 94.19 152 LEU A O 1
ATOM 1240 N N . LYS A 1 153 ? 8.914 0.216 -2.821 1.00 94.81 153 LYS A N 1
ATOM 1241 C CA . LYS A 1 153 ? 8.650 -1.039 -2.104 1.00 94.81 153 LYS A CA 1
ATOM 1242 C C . LYS A 1 153 ? 9.758 -1.374 -1.105 1.00 94.81 153 LYS A C 1
ATOM 1244 O O . LYS A 1 153 ? 9.449 -1.833 -0.011 1.00 94.81 153 LYS A O 1
ATOM 1249 N N . GLU A 1 154 ? 11.020 -1.145 -1.459 1.00 95.50 154 GLU A N 1
ATOM 1250 C CA . GLU A 1 154 ? 12.162 -1.311 -0.553 1.00 95.50 154 GLU A CA 1
ATOM 1251 C C . GLU A 1 154 ? 12.038 -0.370 0.646 1.00 95.50 154 GLU A C 1
ATOM 1253 O O . GLU A 1 154 ? 12.039 -0.838 1.782 1.00 95.50 154 GLU A O 1
ATOM 1258 N N . PHE A 1 155 ? 11.782 0.917 0.401 1.00 95.69 155 PHE A N 1
ATOM 1259 C CA . PHE A 1 155 ? 11.506 1.888 1.459 1.00 95.69 155 PHE A CA 1
ATOM 1260 C C . PHE A 1 155 ? 10.342 1.450 2.362 1.00 95.69 155 PHE A C 1
ATOM 1262 O O . PHE A 1 155 ? 10.450 1.469 3.587 1.00 95.69 155 PHE A O 1
ATOM 1269 N N . TRP A 1 156 ? 9.223 1.000 1.791 1.00 97.06 156 TRP A N 1
ATOM 1270 C CA . TRP A 1 156 ? 8.098 0.492 2.581 1.00 97.06 156 TRP A CA 1
ATOM 1271 C C . TRP A 1 156 ? 8.442 -0.750 3.405 1.00 97.06 156 TRP A C 1
ATOM 1273 O O . TRP A 1 156 ? 7.967 -0.876 4.534 1.00 97.06 156 TRP A O 1
ATOM 1283 N N . ASN A 1 157 ? 9.274 -1.649 2.881 1.00 96.94 157 ASN A N 1
ATOM 1284 C CA . ASN A 1 157 ? 9.743 -2.817 3.620 1.00 96.94 157 ASN A CA 1
ATOM 1285 C C . ASN A 1 157 ? 10.641 -2.420 4.795 1.00 96.94 157 ASN A C 1
ATOM 1287 O O . ASN A 1 157 ? 10.515 -3.003 5.870 1.00 96.94 157 ASN A O 1
ATOM 1291 N N . GLU A 1 158 ? 11.504 -1.417 4.629 1.00 97.50 158 GLU A N 1
ATOM 1292 C CA . GLU A 1 158 ? 12.315 -0.869 5.722 1.00 97.50 158 GLU A CA 1
ATOM 1293 C C . GLU A 1 158 ? 11.429 -0.274 6.824 1.00 97.50 158 GLU A C 1
ATOM 1295 O O . GLU A 1 158 ? 11.608 -0.588 8.001 1.00 97.50 158 GLU A O 1
ATOM 1300 N N . GLN A 1 159 ? 10.422 0.520 6.446 1.00 97.69 159 GLN A N 1
ATOM 1301 C CA . GLN A 1 159 ? 9.462 1.107 7.387 1.00 97.69 159 GLN A CA 1
ATOM 1302 C C . GLN A 1 159 ? 8.664 0.029 8.130 1.00 97.69 159 GLN A C 1
ATOM 1304 O O . GLN A 1 159 ? 8.526 0.096 9.350 1.00 97.69 159 GLN A O 1
ATOM 1309 N N . ARG A 1 160 ? 8.191 -1.006 7.425 1.00 97.31 160 ARG A N 1
ATOM 1310 C CA . ARG A 1 160 ? 7.537 -2.160 8.057 1.00 97.31 160 ARG A CA 1
ATOM 1311 C C . ARG A 1 160 ? 8.472 -2.874 9.028 1.00 97.31 160 ARG A C 1
ATOM 1313 O O . ARG A 1 160 ? 8.080 -3.147 10.153 1.00 97.31 160 ARG A O 1
ATOM 1320 N N . THR A 1 161 ? 9.708 -3.133 8.612 1.00 97.81 161 THR A N 1
ATOM 1321 C CA . THR A 1 161 ? 10.709 -3.808 9.447 1.00 97.81 161 THR A CA 1
ATOM 1322 C C . THR A 1 161 ? 10.986 -3.015 10.725 1.00 97.81 161 THR A C 1
ATOM 1324 O O . THR A 1 161 ? 11.153 -3.607 11.787 1.00 97.81 161 THR A O 1
ATOM 1327 N N . ALA A 1 162 ? 10.995 -1.681 10.656 1.00 97.94 162 ALA A N 1
ATOM 1328 C CA . ALA A 1 162 ? 11.126 -0.833 11.838 1.00 97.94 162 ALA A CA 1
ATOM 1329 C C . ALA A 1 162 ? 9.947 -1.007 12.813 1.00 97.94 162 ALA A C 1
ATOM 1331 O O . ALA A 1 162 ? 10.174 -1.177 14.010 1.00 97.94 162 ALA A O 1
ATOM 1332 N N . VAL A 1 163 ? 8.708 -1.033 12.304 1.00 97.94 163 VAL A N 1
ATOM 1333 C CA . VAL A 1 163 ? 7.501 -1.304 13.110 1.00 97.94 163 VAL A CA 1
ATOM 1334 C C . VAL A 1 163 ? 7.568 -2.691 13.747 1.00 97.94 163 VAL A C 1
ATOM 1336 O O . VAL A 1 163 ? 7.398 -2.818 14.958 1.00 97.94 163 VAL A O 1
ATOM 1339 N N . ASP A 1 164 ? 7.883 -3.717 12.960 1.00 97.31 164 ASP A N 1
ATOM 1340 C CA . ASP A 1 164 ? 7.970 -5.101 13.427 1.00 97.31 164 ASP A CA 1
ATOM 1341 C C . ASP A 1 164 ? 9.051 -5.267 14.505 1.00 97.31 164 ASP A C 1
ATOM 1343 O O . ASP A 1 164 ? 8.807 -5.874 15.548 1.00 97.31 164 ASP A O 1
ATOM 1347 N N . ASN A 1 165 ? 10.240 -4.693 14.300 1.00 97.69 165 ASN A N 1
ATOM 1348 C CA . ASN A 1 165 ? 11.333 -4.754 15.273 1.00 97.69 165 ASN A CA 1
ATOM 1349 C C . ASN A 1 165 ? 10.976 -4.080 16.600 1.00 97.69 165 ASN A C 1
ATOM 1351 O O . ASN A 1 165 ? 11.421 -4.536 17.653 1.00 97.69 165 ASN A O 1
ATOM 1355 N N . PHE A 1 166 ? 10.187 -3.007 16.552 1.00 97.44 166 PHE A N 1
ATOM 1356 C CA . PHE A 1 166 ? 9.751 -2.296 17.746 1.00 97.44 166 PHE A CA 1
ATOM 1357 C C . PHE A 1 166 ? 8.656 -3.062 18.500 1.00 97.44 166 PHE A C 1
ATOM 1359 O O . PHE A 1 166 ? 8.753 -3.251 19.712 1.00 97.44 166 PHE A O 1
ATOM 1366 N N . TYR A 1 167 ? 7.625 -3.534 17.793 1.00 97.12 167 TYR A N 1
ATOM 1367 C CA . TYR A 1 167 ? 6.419 -4.074 18.421 1.00 97.12 167 TYR A CA 1
ATOM 1368 C C . TYR A 1 167 ? 6.438 -5.583 18.668 1.00 97.12 167 TYR A C 1
ATOM 1370 O O . TYR A 1 167 ? 5.818 -6.028 19.632 1.00 97.12 167 TYR A O 1
ATOM 1378 N N . ASN A 1 168 ? 7.149 -6.387 17.872 1.00 96.00 168 ASN A N 1
ATOM 1379 C CA . ASN A 1 168 ? 7.165 -7.844 18.063 1.00 96.00 168 ASN A CA 1
ATOM 1380 C C . ASN A 1 168 ? 7.629 -8.273 19.469 1.00 96.00 168 ASN A C 1
ATOM 1382 O O . ASN A 1 168 ? 6.984 -9.156 20.044 1.00 96.00 168 ASN A O 1
ATOM 1386 N N . PRO A 1 169 ? 8.678 -7.670 20.070 1.00 96.31 169 PRO A N 1
ATOM 1387 C CA . PRO A 1 169 ? 9.051 -7.972 21.452 1.00 96.31 169 PRO A CA 1
ATOM 1388 C C . PRO A 1 169 ? 7.948 -7.605 22.454 1.00 96.31 169 PRO A C 1
ATOM 1390 O O . PRO A 1 169 ? 7.642 -8.392 23.344 1.00 96.31 169 PRO A O 1
ATOM 1393 N N . LEU A 1 170 ? 7.294 -6.451 22.274 1.00 95.50 170 LEU A N 1
ATOM 1394 C CA . LEU A 1 170 ? 6.223 -5.985 23.162 1.00 95.50 170 LEU A CA 1
ATOM 1395 C C . LEU A 1 170 ? 4.997 -6.904 23.107 1.00 95.50 170 LEU A C 1
ATOM 1397 O O . LEU A 1 170 ? 4.432 -7.251 24.141 1.00 95.50 170 LEU A O 1
ATOM 1401 N N . VAL A 1 171 ? 4.618 -7.346 21.906 1.00 94.56 171 VAL A N 1
ATOM 1402 C CA . VAL A 1 171 ? 3.526 -8.307 21.686 1.00 94.56 171 VAL A CA 1
ATOM 1403 C C . VAL A 1 171 ? 3.865 -9.670 22.290 1.00 94.56 171 VAL A C 1
ATOM 1405 O O . VAL A 1 171 ? 2.996 -10.332 22.855 1.00 94.56 171 VAL A O 1
ATOM 1408 N N . HIS A 1 172 ? 5.124 -10.103 22.194 1.00 92.50 172 HIS A N 1
ATOM 1409 C CA . HIS A 1 172 ? 5.580 -11.338 22.828 1.00 92.50 172 HIS A CA 1
ATOM 1410 C C . HIS A 1 172 ? 5.475 -11.260 24.359 1.00 92.50 172 HIS A C 1
ATOM 1412 O O . HIS A 1 172 ? 4.968 -12.188 24.988 1.00 92.50 172 HIS A O 1
ATOM 1418 N N . ASP A 1 173 ? 5.902 -10.152 24.960 1.00 91.44 173 ASP A N 1
ATOM 1419 C CA . ASP A 1 173 ? 5.858 -9.965 26.414 1.00 91.44 173 ASP A CA 1
ATOM 1420 C C . ASP A 1 173 ? 4.420 -9.802 26.938 1.00 91.44 173 ASP A C 1
ATOM 1422 O O . ASP A 1 173 ? 4.098 -10.248 28.043 1.00 91.44 173 ASP A O 1
ATOM 1426 N N . ALA A 1 174 ? 3.530 -9.243 26.115 1.00 88.88 174 ALA A N 1
ATOM 1427 C CA . ALA A 1 174 ? 2.101 -9.118 26.388 1.00 88.88 174 ALA A CA 1
ATOM 1428 C C . ALA A 1 174 ? 1.302 -10.418 26.158 1.00 88.88 174 ALA A C 1
ATOM 1430 O O . ALA A 1 174 ? 0.092 -10.427 26.366 1.00 88.88 174 ALA A O 1
ATOM 1431 N N . ALA A 1 175 ? 1.937 -11.539 25.789 1.00 74.62 175 ALA A N 1
ATOM 1432 C CA . ALA A 1 175 ? 1.243 -12.800 25.486 1.00 74.62 175 ALA A CA 1
ATOM 1433 C C . ALA A 1 175 ? 0.447 -13.402 26.664 1.00 74.62 175 ALA A C 1
ATOM 1435 O O . ALA A 1 175 ? -0.355 -14.310 26.461 1.00 74.62 175 ALA A O 1
ATOM 1436 N N . ASN A 1 176 ? 0.680 -12.921 27.889 1.00 74.50 176 ASN A N 1
ATOM 1437 C CA . ASN A 1 176 ? -0.066 -13.327 29.081 1.00 74.50 176 ASN A CA 1
ATOM 1438 C C . ASN A 1 176 ? -1.265 -12.412 29.394 1.00 74.50 176 ASN A C 1
ATOM 1440 O O . ASN A 1 176 ? -1.994 -12.688 30.349 1.00 74.50 176 ASN A O 1
ATOM 1444 N N . GLU A 1 177 ? -1.452 -11.311 28.659 1.00 76.25 177 GLU A N 1
ATOM 1445 C CA . GLU A 1 177 ? -2.631 -10.462 28.825 1.00 76.25 177 GLU A CA 1
ATOM 1446 C C . GLU A 1 177 ? -3.905 -11.195 28.368 1.00 76.25 177 GLU A C 1
ATOM 1448 O O . GLU A 1 177 ? -3.841 -12.096 27.528 1.00 76.25 177 GLU A O 1
ATOM 1453 N N . PRO A 1 178 ? -5.082 -10.857 28.929 1.00 79.75 178 PRO A N 1
ATOM 1454 C CA . PRO A 1 178 ? -6.335 -11.463 28.507 1.00 79.75 178 PRO A CA 1
ATOM 1455 C C . PRO A 1 178 ? -6.587 -11.231 27.015 1.00 79.75 178 PRO A C 1
ATOM 1457 O O . PRO A 1 178 ? -6.639 -10.092 26.551 1.00 79.75 178 PRO A O 1
ATOM 1460 N N . ASN A 1 179 ? -6.784 -12.326 26.287 1.00 86.94 179 ASN A N 1
ATOM 1461 C CA . ASN A 1 179 ? -7.166 -12.292 24.882 1.00 86.94 179 ASN A CA 1
ATOM 1462 C C . ASN A 1 179 ? -8.514 -11.590 24.702 1.00 86.94 179 ASN A C 1
ATOM 1464 O O . ASN A 1 179 ? -9.440 -11.812 25.489 1.00 86.94 179 ASN A O 1
ATOM 1468 N N . VAL A 1 180 ? -8.639 -10.813 23.625 1.00 93.06 180 VAL A N 1
ATOM 1469 C CA . VAL A 1 180 ? -9.923 -10.237 23.227 1.00 93.06 180 VAL A CA 1
ATOM 1470 C C . VAL A 1 180 ? -10.930 -11.354 22.961 1.00 93.06 180 VAL A C 1
ATOM 1472 O O . VAL A 1 180 ? -10.671 -12.301 22.216 1.00 93.06 180 VAL A O 1
ATOM 1475 N N . SER A 1 181 ? -12.083 -11.261 23.612 1.00 93.12 181 SER A N 1
ATOM 1476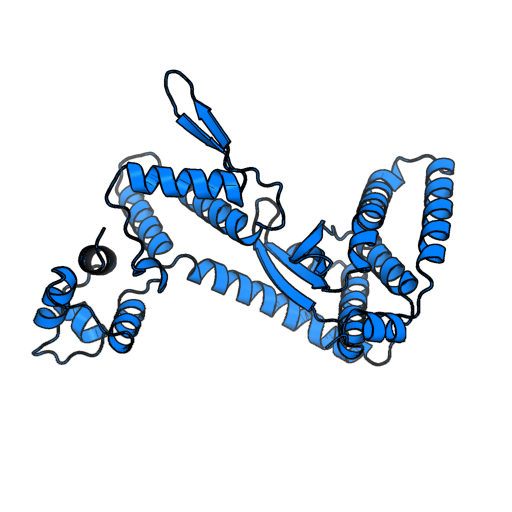 C CA . SER A 1 181 ? -13.127 -12.283 23.566 1.00 93.12 181 SER A CA 1
ATOM 1477 C C . SER A 1 181 ? -14.416 -11.751 22.957 1.00 93.12 181 SER A C 1
ATOM 1479 O O . SER A 1 181 ? -15.154 -12.499 22.311 1.00 93.12 181 SER A O 1
ATOM 1481 N N . ARG A 1 182 ? -14.670 -10.447 23.116 1.00 94.19 182 ARG A N 1
ATOM 1482 C CA . ARG A 1 182 ? -15.864 -9.773 22.611 1.00 94.19 182 ARG A CA 1
ATOM 1483 C C . ARG A 1 182 ? -15.543 -8.749 21.540 1.00 94.19 182 ARG A C 1
ATOM 1485 O O . ARG A 1 182 ? -14.531 -8.059 21.585 1.00 94.19 182 ARG A O 1
ATOM 1492 N N . LEU A 1 183 ? -16.457 -8.608 20.585 1.00 92.44 183 LEU A N 1
ATOM 1493 C CA . LEU A 1 183 ? -16.317 -7.620 19.517 1.00 92.44 183 LEU A CA 1
ATOM 1494 C C . LEU A 1 183 ? -16.350 -6.179 20.066 1.00 92.44 183 LEU A C 1
ATOM 1496 O O . LEU A 1 183 ? -15.640 -5.303 19.573 1.00 92.44 183 LEU A O 1
ATOM 1500 N N . SER A 1 184 ? -17.116 -5.942 21.130 1.00 93.69 184 SER A N 1
ATOM 1501 C CA . SER A 1 184 ? -17.136 -4.677 21.865 1.00 93.69 184 SER A CA 1
ATOM 1502 C C . SER A 1 184 ? -15.800 -4.353 22.544 1.00 93.69 184 SER A C 1
ATOM 1504 O O . SER A 1 184 ? -15.402 -3.191 22.534 1.00 93.69 184 SER A O 1
ATOM 1506 N N . GLU A 1 185 ? -15.082 -5.351 23.075 1.00 94.69 185 GLU A N 1
ATOM 1507 C CA . GLU A 1 185 ? -13.737 -5.172 23.652 1.00 94.69 185 GLU A CA 1
ATOM 1508 C C . GLU A 1 185 ? -12.763 -4.664 22.586 1.00 94.69 185 GLU A C 1
ATOM 1510 O O . GLU A 1 185 ? -12.093 -3.660 22.806 1.00 94.69 185 GLU A O 1
ATOM 1515 N N . PHE A 1 186 ? -12.786 -5.256 21.388 1.00 95.31 186 PHE A N 1
ATOM 1516 C CA . PHE A 1 186 ? -11.946 -4.794 20.281 1.00 95.31 186 PHE A CA 1
ATOM 1517 C C . PHE A 1 186 ? -12.212 -3.323 19.916 1.00 95.31 186 PHE A C 1
ATOM 1519 O O . PHE A 1 186 ? -11.284 -2.557 19.662 1.00 95.31 186 PHE A O 1
ATOM 1526 N N . LEU A 1 187 ? -13.477 -2.885 19.930 1.00 94.69 187 LEU A N 1
ATOM 1527 C CA . LEU A 1 187 ? -13.814 -1.481 19.674 1.00 94.69 187 LEU A CA 1
ATOM 1528 C C . LEU A 1 187 ? -13.352 -0.544 20.805 1.00 94.69 187 LEU A C 1
ATOM 1530 O O . LEU A 1 187 ? -12.974 0.597 20.536 1.00 94.69 187 LEU A O 1
ATOM 1534 N N . VAL A 1 188 ? -13.345 -1.016 22.057 1.00 95.44 188 VAL A N 1
ATOM 1535 C CA . VAL A 1 188 ? -12.756 -0.290 23.197 1.00 95.44 188 VAL A CA 1
ATOM 1536 C C . VAL A 1 188 ? -11.241 -0.157 23.037 1.00 95.44 188 VAL A C 1
ATOM 1538 O O . VAL A 1 188 ? -10.700 0.920 23.282 1.00 95.44 188 VAL A O 1
ATOM 1541 N N . ASP A 1 189 ? -10.560 -1.197 22.565 1.00 95.69 189 ASP A N 1
ATOM 1542 C CA . ASP A 1 189 ? -9.119 -1.151 22.305 1.00 95.69 189 ASP A CA 1
ATOM 1543 C C . ASP A 1 189 ? -8.784 -0.188 21.145 1.00 95.69 189 ASP A C 1
ATOM 1545 O O . ASP A 1 189 ? -7.838 0.599 21.237 1.00 95.69 189 ASP A O 1
ATOM 1549 N N . ILE A 1 190 ? -9.630 -0.123 20.106 1.00 96.69 190 ILE A N 1
ATOM 1550 C CA . ILE A 1 190 ? -9.540 0.919 19.065 1.00 96.69 190 ILE A CA 1
ATOM 1551 C C . ILE A 1 190 ? -9.743 2.322 19.652 1.00 96.69 190 ILE A C 1
ATOM 1553 O O . ILE A 1 190 ? -9.040 3.264 19.285 1.00 96.69 190 ILE A O 1
ATOM 1557 N N . ARG A 1 191 ? -10.680 2.493 20.587 1.00 95.94 191 ARG A N 1
ATOM 1558 C CA . ARG A 1 191 ? -10.865 3.776 21.273 1.00 95.94 191 ARG A CA 1
ATOM 1559 C C . ARG A 1 191 ? -9.611 4.186 22.053 1.00 95.94 191 ARG A C 1
ATOM 1561 O O . ARG A 1 191 ? -9.236 5.356 22.018 1.00 95.94 191 ARG A O 1
ATOM 1568 N N . ALA A 1 192 ? -8.953 3.243 22.727 1.00 96.81 192 ALA A N 1
ATOM 1569 C CA . ALA A 1 192 ? -7.726 3.508 23.476 1.00 96.81 192 ALA A CA 1
ATOM 1570 C C . ALA A 1 192 ? -6.582 3.997 22.567 1.00 96.81 192 ALA A C 1
ATOM 1572 O O . ALA A 1 192 ? -5.814 4.871 22.972 1.00 96.81 192 ALA A O 1
ATOM 1573 N N . LEU A 1 193 ? -6.504 3.502 21.324 1.00 97.00 193 LEU A N 1
ATOM 1574 C CA . LEU A 1 193 ? -5.578 4.024 20.312 1.00 97.00 193 LEU A CA 1
ATOM 1575 C C . LEU A 1 193 ? -5.833 5.507 20.017 1.00 97.00 193 LEU A C 1
ATOM 1577 O O . LEU A 1 193 ? -4.902 6.309 20.081 1.00 97.00 193 LEU A O 1
ATOM 1581 N N . ILE A 1 194 ? -7.088 5.884 19.766 1.00 96.94 194 ILE A N 1
ATOM 1582 C CA . ILE A 1 194 ? -7.479 7.277 19.491 1.00 96.94 194 ILE A CA 1
ATOM 1583 C C . ILE A 1 194 ? -7.127 8.178 20.682 1.00 96.94 194 ILE A C 1
ATOM 1585 O O . ILE A 1 194 ? -6.502 9.222 20.521 1.00 96.94 194 ILE A O 1
ATOM 1589 N N . GLN A 1 195 ? -7.454 7.737 21.898 1.00 96.00 195 GLN A N 1
ATOM 1590 C CA . GLN A 1 195 ? -7.172 8.473 23.137 1.00 96.00 195 GLN A CA 1
ATOM 1591 C C . GLN A 1 195 ? -5.678 8.606 23.445 1.00 96.00 195 GLN A C 1
ATOM 1593 O O . GLN A 1 195 ? -5.277 9.484 24.205 1.00 96.00 195 GLN A O 1
ATOM 1598 N N . SER A 1 196 ? -4.840 7.753 22.853 1.00 95.94 196 SER A N 1
ATOM 1599 C CA . SER A 1 196 ? -3.386 7.877 22.944 1.00 95.94 196 SER A CA 1
ATOM 1600 C C . SER A 1 196 ? -2.794 8.929 21.994 1.00 95.94 196 SER A C 1
ATOM 1602 O O . SER A 1 196 ? -1.587 9.168 22.029 1.00 95.94 196 SER A O 1
ATOM 1604 N N . GLY A 1 197 ? -3.628 9.570 21.167 1.00 93.00 197 GLY A N 1
ATOM 1605 C CA . GLY A 1 197 ? -3.229 10.622 20.232 1.00 93.00 197 GLY A CA 1
ATOM 1606 C C . GLY A 1 197 ? -2.834 10.124 18.839 1.00 93.00 197 GLY A C 1
ATOM 1607 O O . GLY A 1 197 ? -2.248 10.889 18.078 1.00 93.00 197 GLY A O 1
ATOM 1608 N N . ILE A 1 198 ? -3.127 8.863 18.500 1.00 93.75 198 ILE A N 1
ATOM 1609 C CA . ILE A 1 198 ? -2.882 8.307 17.160 1.00 93.75 198 ILE A CA 1
ATOM 1610 C C . ILE A 1 198 ? -4.101 8.562 16.278 1.00 93.75 198 ILE A C 1
ATOM 1612 O O . ILE A 1 198 ? -5.237 8.315 16.687 1.00 93.75 198 ILE A O 1
ATOM 1616 N N . SER A 1 199 ? -3.860 8.979 15.037 1.00 92.62 199 SER A N 1
ATOM 1617 C CA . SER A 1 199 ? -4.908 9.074 14.023 1.00 92.62 199 SER A CA 1
ATOM 1618 C C . SER A 1 199 ? -5.075 7.749 13.278 1.00 92.62 199 SER A C 1
ATOM 1620 O O . SER A 1 199 ? -4.118 7.176 12.756 1.00 92.62 199 SER A O 1
ATOM 1622 N N . ILE A 1 200 ? -6.315 7.282 13.177 1.00 95.62 200 ILE A N 1
ATOM 1623 C CA . ILE A 1 200 ? -6.717 6.061 12.480 1.00 95.62 200 ILE A CA 1
ATOM 1624 C C . ILE A 1 200 ? -7.566 6.447 11.269 1.00 95.62 200 ILE A C 1
ATOM 1626 O O . ILE A 1 200 ? -8.650 7.023 11.381 1.00 95.62 200 ILE A O 1
ATOM 1630 N N . ASN A 1 201 ? -7.099 6.096 10.076 1.00 93.12 201 ASN A N 1
ATOM 1631 C CA . ASN A 1 201 ? -7.947 6.132 8.892 1.00 93.12 201 ASN A CA 1
ATOM 1632 C C . ASN A 1 201 ? -8.637 4.768 8.746 1.00 93.12 201 ASN A C 1
ATOM 1634 O O . ASN A 1 201 ? -7.970 3.756 8.519 1.00 93.12 201 ASN A O 1
ATOM 1638 N N . ALA A 1 202 ? -9.961 4.758 8.923 1.00 94.62 202 ALA A N 1
ATOM 1639 C CA . ALA A 1 202 ? -10.795 3.572 8.801 1.00 94.62 202 ALA A CA 1
ATOM 1640 C C . ALA A 1 202 ? -11.518 3.540 7.447 1.00 94.62 202 ALA A C 1
ATOM 1642 O O . ALA A 1 202 ? -12.295 4.444 7.130 1.00 94.62 202 ALA A O 1
ATOM 1643 N N . ASP A 1 203 ? -11.326 2.464 6.686 1.00 92.38 203 ASP A N 1
ATOM 1644 C CA . ASP A 1 203 ? -11.989 2.261 5.397 1.00 92.38 203 ASP A CA 1
ATOM 1645 C C . ASP A 1 203 ? -12.469 0.816 5.187 1.00 92.38 203 ASP A C 1
ATOM 1647 O O . ASP A 1 203 ? -12.440 -0.007 6.100 1.00 92.38 203 ASP A O 1
ATOM 1651 N N . THR A 1 204 ? -12.994 0.494 4.009 1.00 91.94 204 THR A N 1
ATOM 1652 C CA . THR A 1 204 ? -13.557 -0.811 3.674 1.00 91.94 204 THR A CA 1
ATOM 1653 C C . THR A 1 204 ? -12.952 -1.326 2.380 1.00 91.94 204 THR A C 1
ATOM 1655 O O . THR A 1 204 ? -13.041 -0.686 1.337 1.00 91.94 204 THR A O 1
ATOM 1658 N N . LYS A 1 205 ? -12.380 -2.530 2.433 1.00 89.38 205 LYS A N 1
ATOM 1659 C CA . LYS A 1 205 ? -11.939 -3.254 1.240 1.00 89.38 205 LYS A CA 1
ATOM 1660 C C . LYS A 1 205 ? -13.031 -4.203 0.777 1.00 89.38 205 LYS A C 1
ATOM 1662 O O . LYS A 1 205 ? -13.562 -4.951 1.595 1.00 89.38 205 LYS A O 1
ATOM 1667 N N . TYR A 1 206 ? -13.302 -4.215 -0.524 1.00 88.38 206 TYR A N 1
ATOM 1668 C CA . TYR A 1 206 ? -14.243 -5.133 -1.160 1.00 88.38 206 TYR A CA 1
ATOM 1669 C C . TYR A 1 206 ? -13.471 -6.197 -1.946 1.00 88.38 206 TYR A C 1
ATOM 1671 O O . TYR A 1 206 ? -12.640 -5.866 -2.786 1.00 88.38 206 TYR A O 1
ATOM 1679 N N . TYR A 1 207 ? -13.738 -7.470 -1.662 1.00 83.44 207 TYR A N 1
ATOM 1680 C CA . TYR A 1 207 ? -13.173 -8.628 -2.371 1.00 83.44 207 TYR A CA 1
ATOM 1681 C C . TYR A 1 207 ? -14.206 -9.319 -3.271 1.00 83.44 207 TYR A C 1
ATOM 1683 O O . TYR A 1 207 ? -13.855 -10.129 -4.125 1.00 83.44 207 TYR A O 1
ATOM 1691 N N . GLY A 1 208 ? -15.485 -9.003 -3.078 1.00 80.94 208 GLY A N 1
ATOM 1692 C CA . GLY A 1 208 ? -16.608 -9.566 -3.810 1.00 80.94 208 GLY A CA 1
ATOM 1693 C C . GLY A 1 208 ? -17.914 -9.330 -3.058 1.00 80.94 208 GLY A C 1
ATOM 1694 O O . GLY A 1 208 ? -17.949 -8.673 -2.016 1.00 80.94 208 GLY A O 1
ATOM 1695 N N . VAL A 1 209 ? -19.012 -9.874 -3.580 1.00 78.38 209 VAL A N 1
ATOM 1696 C CA . VAL A 1 209 ? -20.331 -9.732 -2.950 1.00 78.38 209 VAL A CA 1
ATOM 1697 C C . VAL A 1 209 ? -20.326 -10.401 -1.572 1.00 78.38 209 VAL A C 1
ATOM 1699 O O . VAL A 1 209 ? -20.178 -11.615 -1.468 1.00 78.38 209 VAL A O 1
ATOM 1702 N N . GLY A 1 210 ? -20.503 -9.602 -0.517 1.00 78.38 210 GLY A N 1
ATOM 1703 C CA . GLY A 1 210 ? -20.520 -10.072 0.874 1.00 78.38 210 GLY A CA 1
ATOM 1704 C C . GLY A 1 210 ? -19.141 -10.359 1.479 1.00 78.38 210 GLY A C 1
ATOM 1705 O O . GLY A 1 210 ? -19.063 -10.697 2.657 1.00 78.38 210 GLY A O 1
ATOM 1706 N N . ASP A 1 211 ? -18.066 -10.187 0.709 1.00 87.12 211 ASP A N 1
ATOM 1707 C CA . ASP A 1 211 ? -16.691 -10.402 1.146 1.00 87.12 211 ASP A CA 1
ATOM 1708 C C . ASP A 1 211 ? -15.978 -9.057 1.253 1.00 87.12 211 ASP A C 1
ATOM 1710 O O . ASP A 1 211 ? -15.544 -8.462 0.261 1.00 87.12 211 ASP A O 1
ATOM 1714 N N . ILE A 1 212 ? -15.945 -8.545 2.478 1.00 91.19 212 ILE A N 1
ATOM 1715 C CA . ILE A 1 212 ? -15.448 -7.213 2.796 1.00 91.19 212 ILE A CA 1
ATOM 1716 C C . ILE A 1 212 ? -14.589 -7.254 4.059 1.00 91.19 212 ILE A C 1
ATOM 1718 O O . ILE A 1 212 ? -14.751 -8.127 4.915 1.00 91.19 212 ILE A O 1
ATOM 1722 N N . GLY A 1 213 ? -13.679 -6.294 4.185 1.00 93.44 213 GLY A N 1
ATOM 1723 C CA . GLY A 1 213 ? -12.827 -6.139 5.361 1.00 93.44 213 GLY A CA 1
ATOM 1724 C C . GLY A 1 213 ? -12.701 -4.692 5.807 1.00 93.44 213 GLY A C 1
ATOM 1725 O O . GLY A 1 213 ? -12.809 -3.777 4.992 1.00 93.44 213 GLY A O 1
ATOM 1726 N N . LEU A 1 214 ? -12.460 -4.493 7.101 1.00 95.75 214 LEU A N 1
ATOM 1727 C CA . LEU A 1 214 ? -12.144 -3.187 7.675 1.00 95.75 214 LEU A CA 1
ATOM 1728 C C . LEU A 1 214 ? -10.657 -2.901 7.455 1.00 95.75 214 LEU A C 1
ATOM 1730 O O . LEU A 1 214 ? -9.813 -3.704 7.845 1.00 95.75 214 LEU A O 1
ATOM 1734 N N . ILE A 1 215 ? -10.337 -1.768 6.842 1.00 95.69 215 ILE A N 1
ATOM 1735 C CA . ILE A 1 215 ? -8.969 -1.257 6.749 1.00 95.69 215 ILE A CA 1
ATOM 1736 C C . ILE A 1 215 ? -8.762 -0.293 7.911 1.00 95.69 215 ILE A C 1
ATOM 1738 O O . ILE A 1 215 ? -9.548 0.637 8.063 1.00 95.69 215 ILE A O 1
ATOM 1742 N N . LEU A 1 216 ? -7.700 -0.483 8.690 1.00 97.12 216 LEU A N 1
ATOM 1743 C CA . LEU A 1 216 ? -7.229 0.479 9.686 1.00 97.12 216 LEU A CA 1
ATOM 1744 C C . LEU A 1 216 ? -5.811 0.909 9.324 1.00 97.12 216 LEU A C 1
ATOM 1746 O O . LEU A 1 216 ? -4.896 0.084 9.328 1.00 97.12 216 LEU A O 1
ATOM 1750 N N . SER A 1 217 ? -5.641 2.183 8.984 1.00 96.12 217 SER A N 1
ATOM 1751 C CA . SER A 1 217 ? -4.365 2.753 8.552 1.00 96.12 217 SER A CA 1
ATOM 1752 C C . SER A 1 217 ? -3.828 3.741 9.578 1.00 96.12 217 SER A C 1
ATOM 1754 O O . SER A 1 217 ? -4.548 4.642 10.010 1.00 96.12 217 SER A O 1
ATOM 1756 N N . PHE A 1 218 ? -2.549 3.594 9.912 1.00 97.12 218 PHE A N 1
ATOM 1757 C CA . PHE A 1 218 ? -1.851 4.359 10.944 1.00 97.12 218 PHE A CA 1
ATOM 1758 C C . PHE A 1 218 ? -0.625 5.049 10.357 1.00 97.12 218 PHE A C 1
ATOM 1760 O O . PHE A 1 218 ? 0.051 4.482 9.496 1.00 97.12 218 PHE A O 1
ATOM 1767 N N . THR A 1 219 ? -0.297 6.251 10.832 1.00 97.31 219 THR A N 1
ATOM 1768 C CA . THR A 1 219 ? 0.952 6.924 10.452 1.00 97.31 219 THR A CA 1
ATOM 1769 C C . THR A 1 219 ? 2.139 6.264 11.147 1.00 97.31 219 THR A C 1
ATOM 1771 O O . THR A 1 219 ? 2.188 6.213 12.374 1.00 97.31 219 THR A O 1
ATOM 1774 N N . VAL A 1 220 ? 3.139 5.814 10.383 1.00 97.81 220 VAL A N 1
ATOM 1775 C CA . VAL A 1 220 ? 4.314 5.108 10.931 1.00 97.81 220 VAL A CA 1
ATOM 1776 C C . VAL A 1 220 ? 5.068 5.964 11.955 1.00 97.81 220 VAL A C 1
ATOM 1778 O O . VAL A 1 220 ? 5.453 5.469 13.009 1.00 97.81 220 VAL A O 1
ATOM 1781 N N . SER A 1 221 ? 5.228 7.262 11.693 1.00 96.00 221 SER A N 1
ATOM 1782 C CA . SER A 1 221 ? 5.906 8.177 12.619 1.00 96.00 221 SER A CA 1
ATOM 1783 C C . SER A 1 221 ? 5.130 8.443 13.912 1.00 96.00 221 SER A C 1
ATOM 1785 O O . SER A 1 221 ? 5.748 8.785 14.912 1.00 96.00 221 SER A O 1
ATOM 1787 N N . GLU A 1 222 ? 3.799 8.304 13.913 1.00 95.56 222 GLU A N 1
ATOM 1788 C CA . GLU A 1 222 ? 2.990 8.439 15.135 1.00 95.56 222 GLU A CA 1
ATOM 1789 C C . GLU A 1 222 ? 3.163 7.208 16.025 1.00 95.56 222 GLU A C 1
ATOM 1791 O O . GLU A 1 222 ? 3.423 7.341 17.219 1.00 95.56 222 GLU A O 1
ATOM 1796 N N . ILE A 1 223 ? 3.083 6.011 15.433 1.00 97.06 223 ILE A N 1
ATOM 1797 C CA . ILE A 1 223 ? 3.177 4.750 16.179 1.00 97.06 223 ILE A CA 1
ATOM 1798 C C . ILE A 1 223 ? 4.605 4.411 16.621 1.00 97.06 223 ILE A C 1
ATOM 1800 O O . ILE A 1 223 ? 4.770 3.580 17.503 1.00 97.06 223 ILE A O 1
ATOM 1804 N N . LEU A 1 224 ? 5.632 5.017 16.023 1.00 96.81 224 LEU A N 1
ATOM 1805 C CA . LEU A 1 224 ? 7.036 4.857 16.427 1.00 96.81 224 LEU A CA 1
ATOM 1806 C C . LEU A 1 224 ? 7.556 6.022 17.284 1.00 96.81 224 LEU A C 1
ATOM 1808 O O . LEU A 1 224 ? 8.760 6.133 17.507 1.00 96.81 224 LEU A O 1
ATOM 1812 N N . ASN A 1 225 ? 6.679 6.915 17.745 1.00 94.50 225 ASN A N 1
ATOM 1813 C CA . ASN A 1 225 ? 7.084 8.040 18.577 1.00 94.50 225 ASN A CA 1
ATOM 1814 C C . ASN A 1 225 ? 7.509 7.573 19.982 1.00 94.50 225 ASN A C 1
ATOM 1816 O O . ASN A 1 225 ? 6.660 7.333 20.841 1.00 94.50 225 ASN A O 1
ATOM 1820 N N . GLU A 1 226 ? 8.823 7.527 20.231 1.00 87.81 226 GLU A N 1
ATOM 1821 C CA . GLU A 1 226 ? 9.443 7.038 21.475 1.00 87.81 226 GLU A CA 1
ATOM 1822 C C . GLU A 1 226 ? 8.862 7.652 22.764 1.00 87.81 226 GLU A C 1
ATOM 1824 O O . GLU A 1 226 ? 8.769 6.969 23.791 1.00 87.81 226 GLU A O 1
ATOM 1829 N N . ASP A 1 227 ? 8.407 8.905 22.711 1.00 92.06 227 ASP A N 1
ATOM 1830 C CA . ASP A 1 227 ? 7.878 9.625 23.871 1.00 92.06 227 ASP A CA 1
ATOM 1831 C C . ASP A 1 227 ? 6.439 9.216 24.237 1.00 92.06 227 ASP A C 1
ATOM 1833 O O . ASP A 1 227 ? 5.985 9.439 25.366 1.00 92.06 227 ASP A O 1
ATOM 1837 N N . ASN A 1 228 ? 5.707 8.568 23.324 1.00 93.69 228 ASN A N 1
ATOM 1838 C CA . ASN A 1 228 ? 4.301 8.232 23.516 1.00 93.69 228 ASN A CA 1
ATOM 1839 C C . ASN A 1 228 ? 4.099 6.791 24.016 1.00 93.69 228 ASN A C 1
ATOM 1841 O O . ASN A 1 228 ? 3.633 5.891 23.315 1.00 93.69 228 ASN A O 1
ATOM 1845 N N . LYS A 1 229 ? 4.393 6.570 25.301 1.00 95.06 229 LYS A N 1
ATOM 1846 C CA . LYS A 1 229 ? 4.203 5.260 25.956 1.00 95.06 229 LYS A CA 1
ATOM 1847 C C . LYS A 1 229 ? 2.750 4.771 25.947 1.00 95.06 229 LYS A C 1
ATOM 1849 O O . LYS A 1 229 ? 2.522 3.562 25.923 1.00 95.06 229 LYS A O 1
ATOM 1854 N N . ALA A 1 230 ? 1.779 5.688 25.997 1.00 95.44 230 ALA A N 1
ATOM 1855 C CA . ALA A 1 230 ? 0.359 5.339 25.937 1.00 95.44 230 ALA A CA 1
ATOM 1856 C C . ALA A 1 230 ? 0.000 4.753 24.564 1.00 95.44 230 ALA A C 1
ATOM 1858 O O . ALA A 1 230 ? -0.647 3.707 24.507 1.00 95.44 230 ALA A O 1
ATOM 1859 N N . CYS A 1 231 ? 0.507 5.368 23.490 1.00 96.25 231 CYS A N 1
ATOM 1860 C CA . CYS A 1 231 ? 0.412 4.863 22.120 1.00 96.25 231 CYS A CA 1
ATOM 1861 C C . CYS A 1 231 ? 1.012 3.466 22.006 1.00 96.25 231 CYS A C 1
ATOM 1863 O O . CYS A 1 231 ? 0.317 2.545 21.587 1.00 96.25 231 CYS A O 1
ATOM 1865 N N . HIS A 1 232 ? 2.250 3.264 22.467 1.00 96.75 232 HIS A N 1
ATOM 1866 C CA . HIS A 1 232 ? 2.895 1.953 22.363 1.00 96.75 232 HIS A CA 1
ATOM 1867 C C . HIS A 1 232 ? 2.108 0.856 23.079 1.00 96.75 232 HIS A C 1
ATOM 1869 O O . HIS A 1 232 ? 1.981 -0.250 22.556 1.00 96.75 232 HIS A O 1
ATOM 1875 N N . LYS A 1 233 ? 1.538 1.155 24.252 1.00 95.62 233 LYS A N 1
ATOM 1876 C CA . LYS A 1 233 ? 0.686 0.205 24.973 1.00 95.62 233 LYS A CA 1
ATOM 1877 C C . LYS A 1 233 ? -0.587 -0.118 24.184 1.00 95.62 233 LYS A C 1
ATOM 1879 O O . LYS A 1 233 ? -0.898 -1.292 24.002 1.00 95.62 233 LYS A O 1
ATOM 1884 N N . ALA A 1 234 ? -1.301 0.903 23.710 1.00 96.62 234 ALA A N 1
ATOM 1885 C CA . ALA A 1 234 ? -2.544 0.727 22.959 1.00 96.62 234 ALA A CA 1
ATOM 1886 C C . ALA A 1 234 ? -2.314 -0.010 21.626 1.00 96.62 234 ALA A C 1
ATOM 1888 O O . ALA A 1 234 ? -3.061 -0.924 21.287 1.00 96.62 234 ALA A O 1
ATOM 1889 N N . PHE A 1 235 ? -1.240 0.318 20.905 1.00 97.62 235 PHE A N 1
ATOM 1890 C CA . PHE A 1 235 ? -0.882 -0.341 19.649 1.00 97.62 235 PHE A CA 1
ATOM 1891 C C . PHE A 1 235 ? -0.393 -1.772 19.856 1.00 97.62 235 PHE A C 1
ATOM 1893 O O . PHE A 1 235 ? -0.788 -2.658 19.106 1.00 97.62 235 PHE A O 1
ATOM 1900 N N . THR A 1 236 ? 0.362 -2.045 20.925 1.00 97.00 236 THR A N 1
ATOM 1901 C CA . THR A 1 236 ? 0.710 -3.427 21.302 1.00 97.00 236 THR A CA 1
ATOM 1902 C C . THR A 1 236 ? -0.547 -4.258 21.559 1.00 97.00 236 THR A C 1
ATOM 1904 O O . THR A 1 236 ? -0.670 -5.354 21.015 1.00 97.00 236 THR A O 1
ATOM 1907 N N . LYS A 1 237 ? -1.513 -3.722 22.321 1.00 96.31 237 LYS A N 1
ATOM 1908 C CA . LYS A 1 237 ? -2.793 -4.395 22.584 1.00 96.31 237 LYS A CA 1
ATOM 1909 C C . LYS A 1 237 ? -3.561 -4.679 21.291 1.00 96.31 237 LYS A C 1
ATOM 1911 O O . LYS A 1 237 ? -3.967 -5.814 21.067 1.00 96.31 237 LYS A O 1
ATOM 1916 N N . PHE A 1 238 ? -3.658 -3.693 20.401 1.00 97.19 238 PHE A N 1
ATOM 1917 C CA . PHE A 1 238 ? -4.277 -3.852 19.085 1.00 97.19 238 PHE A CA 1
ATOM 1918 C C . PHE A 1 238 ? -3.641 -4.978 18.250 1.00 97.19 238 PHE A C 1
ATOM 1920 O O . PHE A 1 238 ? -4.350 -5.776 17.636 1.00 97.19 238 PHE A O 1
ATOM 1927 N N . LEU A 1 239 ? -2.309 -5.094 18.249 1.00 97.12 239 LEU A N 1
ATOM 1928 C CA . LEU A 1 239 ? -1.618 -6.183 17.554 1.00 97.12 239 LEU A CA 1
ATOM 1929 C C . LEU A 1 239 ? -1.886 -7.553 18.199 1.00 97.12 239 LEU A C 1
ATOM 1931 O O . LEU A 1 239 ? -2.074 -8.536 17.478 1.00 97.12 239 LEU A O 1
ATOM 1935 N N . CYS A 1 240 ? -1.953 -7.628 19.534 1.00 96.38 240 CYS A N 1
ATOM 1936 C CA . CYS A 1 240 ? -2.376 -8.839 20.247 1.00 96.38 240 CYS A CA 1
ATOM 1937 C C . CYS A 1 240 ? -3.808 -9.253 19.872 1.00 96.38 240 CYS A C 1
ATOM 1939 O O . CYS A 1 240 ? -4.083 -10.444 19.696 1.00 96.38 240 CYS A O 1
ATOM 1941 N N . ASP A 1 241 ? -4.705 -8.286 19.686 1.00 96.06 241 ASP A N 1
ATOM 1942 C CA . ASP A 1 241 ? -6.097 -8.540 19.311 1.00 96.06 241 ASP A CA 1
ATOM 1943 C C . ASP A 1 241 ? -6.208 -9.091 17.899 1.00 96.06 241 ASP A C 1
ATOM 1945 O O . ASP A 1 241 ? -6.844 -10.124 17.690 1.00 96.06 241 ASP A O 1
ATOM 1949 N N . ILE A 1 242 ? -5.511 -8.480 16.938 1.00 96.00 242 ILE A N 1
ATOM 1950 C CA . ILE A 1 242 ? -5.445 -8.997 15.566 1.00 96.00 242 ILE A CA 1
ATOM 1951 C C . ILE A 1 242 ? -4.881 -10.416 15.556 1.00 96.00 242 ILE A C 1
ATOM 1953 O O . ILE A 1 242 ? -5.432 -11.289 14.883 1.00 96.00 242 ILE A O 1
ATOM 1957 N N . LYS A 1 243 ? -3.808 -10.671 16.315 1.00 94.88 243 LYS A N 1
ATOM 1958 C CA . LYS A 1 243 ? -3.218 -12.009 16.429 1.00 94.88 243 LYS A CA 1
ATOM 1959 C C . LYS A 1 243 ? -4.235 -13.018 16.969 1.00 94.88 243 LYS A C 1
ATOM 1961 O O . LYS A 1 243 ? -4.402 -14.079 16.374 1.00 94.88 243 LYS A O 1
ATOM 1966 N N . THR A 1 244 ? -4.951 -12.665 18.034 1.00 95.00 244 THR A N 1
ATOM 1967 C CA . THR A 1 244 ? -6.004 -13.497 18.637 1.00 95.00 244 THR A CA 1
ATOM 1968 C C . THR A 1 244 ? -7.129 -13.788 17.639 1.00 95.00 244 THR A C 1
ATOM 1970 O O . THR A 1 244 ? -7.520 -14.937 17.447 1.00 95.00 244 THR A O 1
ATOM 1973 N N . MET A 1 245 ? -7.634 -12.763 16.950 1.00 94.81 245 MET A N 1
ATOM 1974 C CA . MET A 1 245 ? -8.694 -12.919 15.950 1.00 94.81 245 MET A CA 1
ATOM 1975 C C . MET A 1 245 ? -8.232 -13.769 14.756 1.00 94.81 245 MET A C 1
ATOM 1977 O O . MET A 1 245 ? -9.006 -14.570 14.227 1.00 94.81 245 MET A O 1
ATOM 1981 N N . ASN A 1 246 ? -6.962 -13.658 14.358 1.00 95.00 246 ASN A N 1
ATOM 1982 C CA . ASN A 1 246 ? -6.362 -14.520 13.343 1.00 95.00 246 ASN A CA 1
ATOM 1983 C C . ASN A 1 246 ? -6.269 -15.983 13.800 1.00 95.00 246 ASN A C 1
ATOM 1985 O O . ASN A 1 246 ? -6.591 -16.882 13.027 1.00 95.00 246 ASN A O 1
ATOM 1989 N N . GLU A 1 247 ? -5.927 -16.241 15.064 1.00 93.69 247 GLU A N 1
ATOM 1990 C CA . GLU A 1 247 ? -5.982 -17.588 15.656 1.00 93.69 247 GLU A CA 1
ATOM 1991 C C . GLU A 1 247 ? -7.414 -18.159 15.697 1.00 93.69 247 GLU A C 1
ATOM 1993 O O . GLU A 1 247 ? -7.599 -19.377 15.651 1.00 93.69 247 GLU A O 1
ATOM 1998 N N . TYR A 1 248 ? -8.442 -17.303 15.730 1.00 94.38 248 TYR A N 1
ATOM 1999 C CA . TYR A 1 248 ? -9.845 -17.715 15.583 1.00 94.38 248 TYR A CA 1
ATOM 2000 C C . TYR A 1 248 ? -10.255 -18.004 14.130 1.00 94.38 248 TYR A C 1
ATOM 2002 O O . TYR A 1 248 ? -11.321 -18.583 13.908 1.00 94.38 248 TYR A O 1
ATOM 2010 N N . GLY A 1 249 ? -9.405 -17.672 13.156 1.00 93.69 249 GLY A N 1
ATOM 2011 C CA . GLY A 1 249 ? -9.620 -17.922 11.731 1.00 93.69 249 GLY A CA 1
ATOM 2012 C C . GLY A 1 249 ? -9.923 -16.673 10.902 1.00 93.69 249 GLY A C 1
ATOM 2013 O O . GLY A 1 249 ? -10.333 -16.811 9.752 1.00 93.69 249 GLY A O 1
ATOM 2014 N N . MET A 1 250 ? -9.751 -15.459 11.441 1.00 95.06 250 MET A N 1
ATOM 2015 C CA . MET A 1 250 ? -9.929 -14.226 10.667 1.00 95.06 250 MET A CA 1
ATOM 2016 C C . MET A 1 250 ? -8.658 -13.885 9.872 1.00 95.06 250 MET A C 1
ATOM 2018 O O . MET A 1 250 ? -7.659 -13.495 10.477 1.00 95.06 250 MET A O 1
ATOM 2022 N N . PRO A 1 251 ? -8.682 -13.926 8.529 1.00 94.69 251 PRO A N 1
ATOM 2023 C CA . PRO A 1 251 ? -7.539 -13.486 7.747 1.00 94.69 251 PRO A CA 1
ATOM 2024 C C . PRO A 1 251 ? -7.340 -11.972 7.867 1.00 94.69 251 PRO A C 1
ATOM 2026 O O . PRO A 1 251 ? -8.295 -11.189 7.844 1.00 94.69 251 PRO A O 1
ATOM 2029 N N . TYR A 1 252 ? -6.079 -11.554 7.916 1.00 96.06 252 TYR A N 1
ATOM 2030 C CA . TYR A 1 252 ? -5.707 -10.154 7.789 1.00 96.06 252 TYR A CA 1
ATOM 2031 C C . TYR A 1 252 ? -4.507 -9.976 6.864 1.00 96.06 252 TYR A C 1
ATOM 2033 O O . TYR A 1 252 ? -3.705 -10.888 6.659 1.00 96.06 252 TYR A O 1
ATOM 2041 N N . TYR A 1 253 ? -4.398 -8.780 6.298 1.00 94.69 253 TYR A N 1
ATOM 2042 C CA . TYR A 1 253 ? -3.318 -8.399 5.395 1.00 94.69 253 TYR A CA 1
ATOM 2043 C C . TYR A 1 253 ? -2.728 -7.080 5.857 1.00 94.69 253 TYR A C 1
ATOM 2045 O O . TYR A 1 253 ? -3.461 -6.201 6.312 1.00 94.69 253 TYR A O 1
ATOM 2053 N N . ILE A 1 254 ? -1.413 -6.946 5.727 1.00 95.75 254 ILE A N 1
ATOM 2054 C CA . ILE A 1 254 ? -0.722 -5.698 6.023 1.00 95.75 254 ILE A CA 1
ATOM 2055 C C . ILE A 1 254 ? -0.251 -5.105 4.704 1.00 95.75 254 ILE A C 1
ATOM 2057 O O . ILE A 1 254 ? 0.474 -5.775 3.964 1.00 95.75 254 ILE A O 1
ATOM 2061 N N . ASP A 1 255 ? -0.580 -3.844 4.462 1.00 94.44 255 ASP A N 1
ATOM 2062 C CA . ASP A 1 255 ? -0.126 -3.056 3.317 1.00 94.44 255 ASP A CA 1
ATOM 2063 C C . ASP A 1 255 ? 0.615 -1.801 3.801 1.00 94.44 255 ASP A C 1
ATOM 2065 O O . ASP A 1 255 ? 0.450 -1.358 4.938 1.00 94.44 255 ASP A O 1
ATOM 2069 N N . MET A 1 256 ? 1.479 -1.256 2.947 1.00 96.00 256 MET A N 1
ATOM 2070 C CA . MET A 1 256 ? 2.187 0.004 3.181 1.00 96.00 256 MET A CA 1
ATOM 2071 C C . MET A 1 256 ? 1.868 0.952 2.036 1.00 96.00 256 MET A C 1
ATOM 2073 O O . MET A 1 256 ? 1.814 0.527 0.881 1.00 96.00 256 MET A O 1
ATOM 2077 N N . TYR A 1 257 ? 1.682 2.227 2.350 1.00 95.31 257 TYR A N 1
ATOM 2078 C CA . TYR A 1 257 ? 1.492 3.261 1.342 1.00 95.31 257 TYR A CA 1
ATOM 2079 C C . TYR A 1 257 ? 2.004 4.607 1.869 1.00 95.31 257 TYR A C 1
ATOM 2081 O O . TYR A 1 257 ? 2.214 4.782 3.067 1.00 95.31 257 TYR A O 1
ATOM 2089 N N . SER A 1 258 ? 2.241 5.568 0.985 1.00 94.94 258 SER A N 1
ATOM 2090 C CA . SER A 1 258 ? 2.716 6.910 1.340 1.00 94.94 258 SER A CA 1
ATOM 2091 C C . SER A 1 258 ? 1.896 7.980 0.634 1.00 94.94 258 SER A C 1
ATOM 2093 O O . SER A 1 258 ? 1.555 7.838 -0.538 1.00 94.94 258 SER A O 1
ATOM 2095 N N . ASN A 1 259 ? 1.595 9.066 1.331 1.00 92.75 259 ASN A N 1
ATOM 2096 C CA . ASN A 1 259 ? 0.934 10.232 0.753 1.00 92.75 259 ASN A CA 1
ATOM 2097 C C . ASN A 1 259 ? 1.486 11.519 1.388 1.00 92.75 259 ASN A C 1
ATOM 2099 O O . ASN A 1 259 ? 2.510 11.496 2.077 1.00 92.75 259 ASN A O 1
ATOM 2103 N N . GLU A 1 260 ? 0.809 12.642 1.174 1.00 91.06 260 GLU A N 1
ATOM 2104 C CA . GLU A 1 260 ? 1.173 13.960 1.704 1.00 91.06 260 GLU A CA 1
ATOM 2105 C C . GLU A 1 260 ? 1.272 13.972 3.238 1.00 91.06 260 GLU A C 1
ATOM 2107 O O . GLU A 1 260 ? 2.038 14.746 3.806 1.00 91.06 260 GLU A O 1
ATOM 2112 N N . SER A 1 261 ? 0.530 13.089 3.913 1.00 89.75 261 SER A N 1
ATOM 2113 C CA . SER A 1 261 ? 0.523 12.942 5.375 1.00 89.75 261 SER A CA 1
ATOM 2114 C C . SER A 1 261 ? 1.542 11.918 5.901 1.00 89.75 261 SER A C 1
ATOM 2116 O O . SER A 1 261 ? 1.468 11.500 7.059 1.00 89.75 261 SER A O 1
ATOM 2118 N N . GLY A 1 262 ? 2.477 11.485 5.053 1.00 93.62 262 GLY A N 1
ATOM 2119 C CA . GLY A 1 262 ? 3.561 10.572 5.402 1.00 93.62 262 GLY A CA 1
ATOM 2120 C C . GLY A 1 262 ? 3.280 9.107 5.068 1.00 93.62 262 GLY A C 1
ATOM 2121 O O . GLY A 1 262 ? 2.341 8.762 4.348 1.00 93.62 262 GLY A O 1
ATOM 2122 N N . THR A 1 263 ? 4.145 8.229 5.575 1.00 96.94 263 THR A N 1
ATOM 2123 C CA . THR A 1 263 ? 4.038 6.779 5.373 1.00 96.94 263 THR A CA 1
ATOM 2124 C C . THR A 1 263 ? 3.017 6.179 6.324 1.00 96.94 263 THR A C 1
ATOM 2126 O O . THR A 1 263 ? 3.033 6.447 7.529 1.00 96.94 263 THR A O 1
ATOM 2129 N N . LYS A 1 264 ? 2.144 5.341 5.774 1.00 96.44 264 LYS A N 1
ATOM 2130 C CA . LYS A 1 264 ? 1.094 4.632 6.486 1.00 96.44 264 LYS A CA 1
ATOM 2131 C C . LYS A 1 264 ? 1.348 3.129 6.469 1.00 96.44 264 LYS A C 1
ATOM 2133 O O . LYS A 1 264 ? 1.825 2.582 5.472 1.00 96.44 264 LYS A O 1
ATOM 2138 N N . ILE A 1 265 ? 0.988 2.481 7.570 1.00 97.69 265 ILE A N 1
ATOM 2139 C CA . ILE A 1 265 ? 0.844 1.029 7.675 1.00 97.69 265 ILE A CA 1
ATOM 2140 C C . ILE A 1 265 ? -0.636 0.704 7.848 1.00 97.69 265 ILE A C 1
ATOM 2142 O O . ILE A 1 265 ? -1.312 1.301 8.687 1.00 97.69 265 ILE A O 1
ATOM 2146 N N . SER A 1 266 ? -1.139 -0.232 7.051 1.00 96.12 266 SER A N 1
ATOM 2147 C CA . SER A 1 266 ? -2.557 -0.586 7.013 1.00 96.12 266 SER A CA 1
ATOM 2148 C C . SER A 1 266 ? -2.774 -2.033 7.370 1.00 96.12 266 SER A C 1
ATOM 2150 O O . SER A 1 266 ? -2.146 -2.908 6.785 1.00 96.12 266 SER A O 1
ATOM 2152 N N . TYR A 1 267 ? -3.732 -2.280 8.253 1.00 97.25 267 TYR A N 1
ATOM 2153 C CA . TYR A 1 267 ? -4.207 -3.607 8.609 1.00 97.25 267 TYR A CA 1
ATOM 2154 C C . TYR A 1 267 ? -5.594 -3.794 8.005 1.00 97.25 267 TYR A C 1
ATOM 2156 O O . TYR A 1 267 ? -6.553 -3.146 8.419 1.00 97.25 267 TYR A O 1
ATOM 2164 N N . THR A 1 268 ? -5.701 -4.667 7.005 1.00 95.94 268 THR A N 1
ATOM 2165 C CA . THR A 1 268 ? -6.989 -5.073 6.442 1.00 95.94 268 THR A CA 1
ATOM 2166 C C . THR A 1 268 ? -7.479 -6.317 7.162 1.00 95.94 268 THR A C 1
ATOM 2168 O O . THR A 1 268 ? -6.963 -7.406 6.924 1.00 95.94 268 THR A O 1
ATOM 2171 N N . LEU A 1 269 ? -8.492 -6.161 8.005 1.00 96.12 269 LEU A N 1
ATOM 2172 C CA . LEU A 1 269 ? -9.130 -7.223 8.776 1.00 96.12 269 LEU A CA 1
ATOM 2173 C C . LEU A 1 269 ? -10.323 -7.761 7.978 1.00 96.12 269 LEU A C 1
ATOM 2175 O O . LEU A 1 269 ? -11.370 -7.112 7.893 1.00 96.12 269 LEU A O 1
ATOM 2179 N N . ARG A 1 270 ? -10.164 -8.916 7.323 1.00 94.12 270 ARG A N 1
ATOM 2180 C CA . ARG A 1 270 ? -11.168 -9.463 6.397 1.00 94.12 270 ARG A CA 1
ATOM 2181 C C . ARG A 1 270 ? -12.218 -10.263 7.163 1.00 94.12 270 ARG A C 1
ATOM 2183 O O . ARG A 1 270 ? -12.179 -11.487 7.237 1.00 94.12 270 ARG A O 1
ATOM 2190 N N . TRP A 1 271 ? -13.160 -9.523 7.734 1.00 92.94 271 TRP A N 1
ATOM 2191 C CA . TRP A 1 271 ? -14.373 -10.044 8.346 1.00 92.94 271 TRP A CA 1
ATOM 2192 C C . TRP A 1 271 ? -15.518 -9.051 8.147 1.00 92.94 271 TRP A C 1
ATOM 2194 O O . TRP A 1 271 ? -15.415 -7.881 8.520 1.00 92.94 271 TRP A O 1
ATOM 2204 N N . SER A 1 272 ? -16.629 -9.522 7.578 1.00 90.81 272 SER A N 1
ATOM 2205 C CA . SER A 1 272 ? -17.725 -8.673 7.098 1.00 90.81 272 SER A CA 1
ATOM 2206 C C . SER A 1 272 ? -18.461 -7.879 8.179 1.00 90.81 272 SER A C 1
ATOM 2208 O O . SER A 1 272 ? -19.171 -6.933 7.848 1.00 90.81 272 SER A O 1
ATOM 2210 N N . ALA A 1 273 ? -18.311 -8.241 9.457 1.00 90.19 273 ALA A N 1
ATOM 2211 C CA . ALA A 1 273 ? -18.904 -7.499 10.568 1.00 90.19 273 ALA A CA 1
ATOM 2212 C C . ALA A 1 273 ? -18.118 -6.222 10.920 1.00 90.19 273 ALA A C 1
ATOM 2214 O O . ALA A 1 273 ? -18.706 -5.246 11.381 1.00 90.19 273 ALA A O 1
ATOM 2215 N N . LEU A 1 274 ? -16.801 -6.200 10.683 1.00 93.50 274 LEU A N 1
ATOM 2216 C CA . LEU A 1 274 ? -15.925 -5.115 11.137 1.00 93.50 274 LEU A CA 1
ATOM 2217 C C . LEU A 1 274 ? -16.141 -3.769 10.430 1.00 93.50 274 LEU A C 1
ATOM 2219 O O . LEU A 1 274 ? -16.036 -2.747 11.106 1.00 93.50 274 LEU A O 1
ATOM 2223 N N . PRO A 1 275 ? -16.472 -3.692 9.125 1.00 93.06 275 PRO A N 1
ATOM 2224 C CA . PRO A 1 275 ? -16.731 -2.409 8.466 1.00 93.06 275 PRO A CA 1
ATOM 2225 C C . PRO A 1 275 ? -17.819 -1.550 9.125 1.00 93.06 275 PRO A C 1
ATOM 2227 O O . PRO A 1 275 ? -17.788 -0.327 8.985 1.00 93.06 275 PRO A O 1
ATOM 2230 N N . ALA A 1 276 ? -18.728 -2.147 9.909 1.00 90.81 276 ALA A N 1
ATOM 2231 C CA . ALA A 1 276 ? -19.705 -1.408 10.711 1.00 90.81 276 ALA A CA 1
ATOM 2232 C C . ALA A 1 276 ? -19.048 -0.421 11.699 1.00 90.81 276 ALA A C 1
ATOM 2234 O O . ALA A 1 276 ? -19.645 0.597 12.051 1.00 90.81 276 ALA A O 1
ATOM 2235 N N . PHE A 1 277 ? -17.796 -0.669 12.098 1.00 93.62 277 PHE A N 1
ATOM 2236 C CA . PHE A 1 277 ? -17.051 0.188 13.017 1.00 93.62 277 PHE A CA 1
ATOM 2237 C C . PHE A 1 277 ? -16.584 1.498 12.395 1.00 93.62 277 PHE A C 1
ATOM 2239 O O . PHE A 1 277 ? -16.339 2.442 13.141 1.00 93.62 277 PHE A O 1
ATOM 2246 N N . LYS A 1 278 ? -16.490 1.604 11.061 1.00 93.44 278 LYS A N 1
ATOM 2247 C CA . LYS A 1 278 ? -15.927 2.781 10.377 1.00 93.44 278 LYS A CA 1
ATOM 2248 C C . LYS A 1 278 ? -16.527 4.097 10.885 1.00 93.44 278 LYS A C 1
ATOM 2250 O O . LYS A 1 278 ? -15.795 5.006 11.270 1.00 93.44 278 LYS A O 1
ATOM 2255 N N . ASN A 1 279 ? -17.857 4.174 10.954 1.00 92.25 279 ASN A N 1
ATOM 2256 C CA . ASN A 1 279 ? -18.552 5.373 11.431 1.00 92.25 279 ASN A CA 1
ATOM 2257 C C . ASN A 1 279 ? -18.318 5.641 12.921 1.00 92.25 279 ASN A C 1
ATOM 2259 O O . ASN A 1 279 ? -18.190 6.795 13.321 1.00 92.25 279 ASN A O 1
ATOM 2263 N N . THR A 1 280 ? -18.274 4.600 13.752 1.00 94.00 280 THR A N 1
ATOM 2264 C CA . THR A 1 280 ? -18.018 4.763 15.188 1.00 94.00 280 THR A CA 1
ATOM 2265 C C . THR A 1 280 ? -16.585 5.228 15.434 1.00 94.00 280 THR A C 1
ATOM 2267 O O . THR A 1 280 ? -16.383 6.136 16.231 1.00 94.00 280 THR A O 1
ATOM 2270 N N . ILE A 1 281 ? -15.606 4.693 14.699 1.00 95.94 281 ILE A N 1
ATOM 2271 C CA . ILE A 1 281 ? -14.203 5.129 14.745 1.00 95.94 281 ILE A CA 1
ATOM 2272 C C . ILE A 1 281 ? -14.091 6.602 14.367 1.00 95.94 281 ILE A C 1
ATOM 2274 O O . ILE A 1 281 ? -13.516 7.378 15.124 1.00 95.94 281 ILE A O 1
ATOM 2278 N N . TYR A 1 282 ? -14.708 7.008 13.255 1.00 94.69 282 TYR A N 1
ATOM 2279 C CA . TYR A 1 282 ? -14.720 8.407 12.832 1.00 94.69 282 TYR A CA 1
ATOM 2280 C C . TYR A 1 282 ? -15.281 9.339 13.918 1.00 94.69 282 TYR A C 1
ATOM 2282 O O . TYR A 1 282 ? -14.627 10.307 14.300 1.00 94.69 282 TYR A O 1
ATOM 2290 N N . LYS A 1 283 ? -16.444 8.995 14.486 1.00 94.44 283 LYS A N 1
ATOM 2291 C CA . LYS A 1 283 ? -17.069 9.768 15.569 1.00 94.44 283 LYS A CA 1
ATOM 2292 C C . LYS A 1 283 ? -16.204 9.824 16.831 1.00 94.44 283 LYS A C 1
ATOM 2294 O O . LYS A 1 283 ? -16.147 10.869 17.467 1.00 94.44 283 LYS A O 1
ATOM 2299 N N . MET A 1 284 ? -15.537 8.724 17.199 1.00 96.00 284 MET A N 1
ATOM 2300 C CA . MET A 1 284 ? -14.609 8.697 18.338 1.00 96.00 284 MET A CA 1
ATOM 2301 C C . MET A 1 284 ? -13.433 9.651 18.128 1.00 96.00 284 MET A C 1
ATOM 2303 O O . MET A 1 284 ? -13.060 10.357 19.061 1.00 96.00 284 MET A O 1
ATOM 2307 N N . GLN A 1 285 ? -12.883 9.713 16.915 1.00 95.62 285 GLN A N 1
ATOM 2308 C CA . GLN A 1 285 ? -11.792 10.635 16.596 1.00 95.62 285 GLN A CA 1
ATOM 2309 C C . GLN A 1 285 ? -12.237 12.089 16.592 1.00 95.62 285 GLN A C 1
ATOM 2311 O O . GLN A 1 285 ? -11.583 12.910 17.225 1.00 95.62 285 GLN A O 1
ATOM 2316 N N . GLU A 1 286 ? -13.346 12.416 15.922 1.00 94.44 286 GLU A N 1
ATOM 2317 C CA . GLU A 1 286 ? -13.878 13.784 15.942 1.00 94.44 286 GLU A CA 1
ATOM 2318 C C . GLU A 1 286 ? -14.155 14.255 17.368 1.00 94.44 286 GLU A C 1
ATOM 2320 O O . GLU A 1 286 ? -13.785 15.372 17.731 1.00 94.44 286 GLU A O 1
ATOM 2325 N N . HIS A 1 287 ? -14.762 13.388 18.182 1.00 94.44 287 HIS A N 1
ATOM 2326 C CA . HIS A 1 287 ? -15.030 13.689 19.576 1.00 94.44 287 HIS A CA 1
ATOM 2327 C C . HIS A 1 287 ? -13.742 13.961 20.354 1.00 94.44 287 HIS A C 1
ATOM 2329 O O . HIS A 1 287 ? -13.656 14.989 21.015 1.00 94.44 287 HIS A O 1
ATOM 2335 N N . GLU A 1 288 ? -12.732 13.088 20.264 1.00 94.62 288 GLU A N 1
ATOM 2336 C CA . GLU A 1 288 ? -11.483 13.267 21.015 1.00 94.62 288 GLU A CA 1
ATOM 2337 C C . GLU A 1 288 ? -10.715 14.523 20.560 1.00 94.62 288 GLU A C 1
ATOM 2339 O O . GLU A 1 288 ? -10.177 15.233 21.404 1.00 94.62 288 GLU A O 1
ATOM 2344 N N . ILE A 1 289 ? -10.745 14.863 19.263 1.00 92.69 289 ILE A N 1
ATOM 2345 C CA . ILE A 1 289 ? -10.154 16.104 18.722 1.00 92.69 289 ILE A CA 1
ATOM 2346 C C . ILE A 1 289 ? -10.843 17.351 19.293 1.00 92.69 289 ILE A C 1
ATOM 2348 O O . ILE A 1 289 ? -10.184 18.342 19.599 1.00 92.69 289 ILE A O 1
ATOM 2352 N N . GLN A 1 290 ? -12.172 17.332 19.413 1.00 92.50 290 GLN A N 1
ATOM 2353 C CA . GLN A 1 290 ? -12.958 18.496 19.841 1.00 92.50 290 GLN A CA 1
ATOM 2354 C C . GLN A 1 290 ? -13.158 18.571 21.357 1.00 92.50 290 GLN A C 1
ATOM 2356 O O . GLN A 1 290 ? -13.583 19.611 21.860 1.00 92.50 290 GLN A O 1
ATOM 2361 N N . LYS A 1 291 ? -12.850 17.499 22.087 1.00 90.75 291 LYS A N 1
ATOM 2362 C CA . LYS A 1 291 ? -13.197 17.274 23.495 1.00 90.75 291 LYS A CA 1
ATOM 2363 C C . LYS A 1 291 ? -12.900 18.444 24.425 1.00 90.75 291 LYS A C 1
ATOM 2365 O O . LYS A 1 291 ? -13.727 18.759 25.269 1.00 90.75 291 LYS A O 1
ATOM 2370 N N . GLU A 1 292 ? -11.761 19.113 24.253 1.00 90.12 292 GLU A N 1
ATOM 2371 C CA . GLU A 1 292 ? -11.362 20.259 25.087 1.00 90.12 292 GLU A CA 1
ATOM 2372 C C . GLU A 1 292 ? -12.236 21.510 24.884 1.00 90.12 292 GLU A C 1
ATOM 2374 O O . GLU A 1 292 ? -12.236 22.415 25.716 1.00 90.12 292 GLU A O 1
ATOM 2379 N N . THR A 1 293 ? -12.979 21.571 23.778 1.00 92.00 293 THR A N 1
ATOM 2380 C CA . THR A 1 293 ? -13.833 22.706 23.395 1.00 92.00 293 THR A CA 1
ATOM 2381 C C . THR A 1 293 ? -15.327 22.438 23.584 1.00 92.00 293 THR A C 1
ATOM 2383 O O . THR A 1 293 ? -16.123 23.377 23.525 1.00 92.00 293 THR A O 1
ATOM 2386 N N . LEU A 1 294 ? -15.717 21.180 23.816 1.00 91.81 294 LEU A N 1
ATOM 2387 C CA . LEU A 1 294 ? -17.116 20.778 23.946 1.00 91.81 294 LEU A CA 1
ATOM 2388 C C . LEU A 1 294 ? -17.653 21.048 25.364 1.00 91.81 294 LEU A C 1
ATOM 2390 O O . LEU A 1 294 ? -16.938 20.844 26.345 1.00 91.81 294 LEU A O 1
ATOM 2394 N N . PRO A 1 295 ? -18.927 21.456 25.512 1.00 93.56 295 PRO A N 1
ATOM 2395 C CA . PRO A 1 295 ? -19.588 21.496 26.814 1.00 93.56 295 PRO A CA 1
ATOM 2396 C C . PRO A 1 295 ? -19.749 20.094 27.428 1.00 93.56 295 PRO A C 1
ATOM 2398 O O . PRO A 1 295 ? -20.041 19.135 26.713 1.00 93.56 295 PRO A O 1
ATOM 2401 N N . ASP A 1 296 ? -19.705 19.992 28.763 1.00 93.31 296 ASP A N 1
ATOM 2402 C CA . ASP A 1 296 ? -19.832 18.720 29.503 1.00 93.31 296 ASP A CA 1
ATOM 2403 C C . ASP A 1 296 ? -21.043 17.868 29.077 1.00 93.31 296 ASP A C 1
ATOM 2405 O O . ASP A 1 296 ? -20.955 16.645 28.994 1.00 93.31 296 ASP A O 1
ATOM 2409 N N . PHE A 1 297 ? -22.184 18.497 28.762 1.00 93.62 297 PHE A N 1
ATOM 2410 C CA . PHE A 1 297 ? -23.389 17.762 28.365 1.00 93.62 297 PHE A CA 1
ATOM 2411 C C . PHE A 1 297 ? -23.246 17.056 27.006 1.00 93.62 297 PHE A C 1
ATOM 2413 O O . PHE A 1 297 ? -23.884 16.023 26.796 1.00 93.62 297 PHE A O 1
ATOM 2420 N N . GLU A 1 298 ? -22.439 17.594 26.084 1.00 92.75 298 GLU A N 1
ATOM 2421 C CA . GLU A 1 298 ? -22.170 16.965 24.785 1.00 92.75 298 GLU A CA 1
ATOM 2422 C C . GLU A 1 298 ? -21.207 15.790 24.944 1.00 92.75 298 GLU A C 1
ATOM 2424 O O . GLU A 1 298 ? -21.418 14.741 24.332 1.00 92.75 298 GLU A O 1
ATOM 2429 N N . ILE A 1 299 ? -20.219 15.924 25.836 1.00 92.62 299 ILE A N 1
ATOM 2430 C CA . ILE A 1 299 ? -19.317 14.832 26.221 1.00 92.62 299 ILE A CA 1
ATOM 2431 C C . ILE A 1 299 ? -20.124 13.680 26.834 1.00 92.62 299 ILE A C 1
ATOM 2433 O O . ILE A 1 299 ? -20.061 12.550 26.352 1.00 92.62 299 ILE A O 1
ATOM 2437 N N . ASP A 1 300 ? -20.974 13.968 27.820 1.00 94.12 300 ASP A N 1
ATOM 2438 C CA . ASP A 1 300 ? -21.836 12.968 28.459 1.00 94.12 300 ASP A CA 1
ATOM 2439 C C . ASP A 1 300 ? -22.794 12.283 27.472 1.00 94.12 300 ASP A C 1
ATOM 2441 O O . ASP A 1 300 ? -23.082 11.085 27.588 1.00 94.12 300 ASP A O 1
ATOM 2445 N N . LEU A 1 301 ? -23.338 13.040 26.513 1.00 94.44 301 LEU A N 1
ATOM 2446 C CA . LEU A 1 301 ? -24.225 12.502 25.484 1.00 94.44 301 LEU A CA 1
ATOM 2447 C C . LEU A 1 301 ? -23.473 11.556 24.541 1.00 94.44 301 LEU A C 1
ATOM 2449 O O . LEU A 1 301 ? -23.996 10.486 24.205 1.00 94.44 301 LEU A O 1
ATOM 2453 N N . PHE A 1 302 ? -22.253 11.925 24.146 1.00 94.62 302 PHE A N 1
ATOM 2454 C CA . PHE A 1 302 ? -21.383 11.078 23.340 1.00 94.62 302 PHE A CA 1
ATOM 2455 C C . PHE A 1 302 ? -21.065 9.764 24.065 1.00 94.62 302 PHE A C 1
ATOM 2457 O O . PHE A 1 302 ? -21.306 8.695 23.505 1.00 94.62 302 PHE A O 1
ATOM 2464 N N . GLU A 1 303 ? -20.636 9.817 25.331 1.00 94.50 303 GLU A N 1
ATOM 2465 C CA . GLU A 1 303 ? -20.315 8.617 26.121 1.00 94.50 303 GLU A CA 1
ATOM 2466 C C . GLU A 1 303 ? -21.514 7.673 26.270 1.00 94.50 303 GLU A C 1
ATOM 2468 O O . GLU A 1 303 ? -21.385 6.454 26.130 1.00 94.50 303 GLU A O 1
ATOM 2473 N N . LYS A 1 304 ? -22.712 8.221 26.510 1.00 94.06 304 LYS A N 1
ATOM 2474 C CA . LYS A 1 304 ? -23.947 7.422 26.584 1.00 94.06 304 LYS A CA 1
ATOM 2475 C C . LYS A 1 304 ? -24.267 6.744 25.256 1.00 94.06 304 LYS A C 1
ATOM 2477 O O . LYS A 1 304 ? -24.656 5.576 25.251 1.00 94.06 304 LYS A O 1
ATOM 2482 N N . THR A 1 305 ? -24.099 7.465 24.149 1.00 92.88 305 THR A N 1
ATOM 2483 C CA . THR A 1 305 ? -24.343 6.938 22.801 1.00 92.88 305 THR A CA 1
ATOM 2484 C C . THR A 1 305 ? -23.351 5.826 22.477 1.00 92.88 305 THR A C 1
ATOM 2486 O O . THR A 1 305 ? -23.763 4.721 22.140 1.00 92.88 305 THR A O 1
ATOM 2489 N N . LEU A 1 306 ? -22.057 6.064 22.697 1.00 92.62 306 LEU A N 1
ATOM 2490 C CA . LEU A 1 306 ? -21.008 5.073 22.476 1.00 92.62 306 LEU A CA 1
ATOM 2491 C C . LEU A 1 306 ? -21.187 3.828 23.356 1.00 92.62 306 LEU A C 1
ATOM 2493 O O . LEU A 1 306 ? -21.009 2.707 22.889 1.00 92.62 306 LEU A O 1
ATOM 2497 N N . SER A 1 307 ? -21.595 3.995 24.618 1.00 91.88 307 SER A N 1
ATOM 2498 C CA . SER A 1 307 ? -21.905 2.869 25.509 1.00 91.88 307 SER A CA 1
ATOM 2499 C C . SER A 1 307 ? -23.087 2.039 24.997 1.00 91.88 307 SER A C 1
ATOM 2501 O O . SER A 1 307 ? -23.095 0.816 25.144 1.00 91.88 307 SER A O 1
ATOM 2503 N N . SER A 1 308 ? -24.087 2.683 24.389 1.00 90.50 308 SER A N 1
ATOM 2504 C CA . SER A 1 308 ? -25.197 1.992 23.732 1.00 90.50 308 SER A CA 1
ATOM 2505 C C . SER A 1 308 ? -24.733 1.235 22.486 1.00 90.50 308 SER A C 1
ATOM 2507 O O . SER A 1 308 ? -25.102 0.074 22.322 1.00 90.50 308 SER A O 1
ATOM 2509 N N . ASP A 1 309 ? -23.902 1.853 21.646 1.00 88.06 309 ASP A N 1
ATOM 2510 C CA . ASP A 1 309 ? -23.339 1.223 20.446 1.00 88.06 309 ASP A CA 1
ATOM 2511 C C . ASP A 1 309 ? -22.491 -0.007 20.809 1.00 88.06 309 ASP A C 1
ATOM 2513 O O . ASP A 1 309 ? -22.670 -1.076 20.232 1.00 88.06 309 ASP A O 1
ATOM 2517 N N . LEU A 1 310 ? -21.639 0.091 21.837 1.00 89.31 310 LEU A N 1
ATOM 2518 C CA . LEU A 1 310 ? -20.821 -1.027 22.325 1.00 89.31 310 LEU A CA 1
ATOM 2519 C C . LEU A 1 310 ? -21.659 -2.238 22.750 1.00 89.31 310 LEU A C 1
ATOM 2521 O O . LEU A 1 310 ? -21.250 -3.373 22.518 1.00 89.31 310 LEU A O 1
ATOM 2525 N N . LYS A 1 311 ? -22.849 -2.022 23.325 1.00 88.94 311 LYS A N 1
ATOM 2526 C CA . LYS A 1 311 ? -23.759 -3.121 23.694 1.00 88.94 311 LYS A CA 1
ATOM 2527 C C . LYS A 1 311 ? -24.328 -3.851 22.480 1.00 88.94 311 LYS A C 1
ATOM 2529 O O . LYS A 1 311 ? -24.636 -5.032 22.595 1.00 88.94 311 LYS A O 1
ATOM 2534 N N . MET A 1 312 ? -24.465 -3.185 21.331 1.00 86.56 312 MET A N 1
ATOM 2535 C CA . MET A 1 312 ? -24.902 -3.843 20.092 1.00 86.56 312 MET A CA 1
ATOM 2536 C C . MET A 1 312 ? -23.848 -4.817 19.550 1.00 86.56 312 MET A C 1
ATOM 2538 O O . MET A 1 312 ? -24.189 -5.734 18.809 1.00 86.56 312 MET A O 1
ATOM 2542 N N . TYR A 1 313 ? -22.587 -4.642 19.952 1.00 86.44 313 TYR A N 1
ATOM 2543 C CA . TYR A 1 313 ? -21.449 -5.461 19.544 1.00 86.44 313 TYR A CA 1
ATOM 2544 C C . TYR A 1 313 ? -20.998 -6.452 20.625 1.00 86.44 313 TYR A C 1
ATOM 2546 O O . TYR A 1 313 ? -19.857 -6.910 20.602 1.00 86.44 313 TYR A O 1
ATOM 2554 N N . ASP A 1 314 ? -21.866 -6.810 21.576 1.00 86.88 314 ASP A N 1
ATOM 2555 C CA . ASP A 1 314 ? -21.568 -7.846 22.574 1.00 86.88 314 ASP A CA 1
ATOM 2556 C C . ASP A 1 314 ? -21.680 -9.263 21.978 1.00 86.88 314 ASP A C 1
ATOM 2558 O O . ASP A 1 314 ? -22.522 -10.081 22.355 1.00 86.88 314 ASP A O 1
ATOM 2562 N N . LEU A 1 315 ? -20.828 -9.531 20.992 1.00 90.50 315 LEU A N 1
ATOM 2563 C CA . LEU A 1 315 ? -20.731 -10.791 20.267 1.00 90.50 315 LEU A CA 1
ATOM 2564 C C . LEU A 1 315 ? -19.452 -11.528 20.664 1.00 90.50 315 LEU A C 1
ATOM 2566 O O . LEU A 1 315 ? -18.409 -10.898 20.852 1.00 90.50 315 LEU A O 1
ATOM 2570 N N . ASP A 1 316 ? -19.524 -12.856 20.762 1.00 93.69 316 ASP A N 1
ATOM 2571 C CA . ASP A 1 316 ? -18.356 -13.712 20.990 1.00 93.69 316 ASP A CA 1
ATOM 2572 C C . ASP A 1 316 ? -17.512 -13.793 19.711 1.00 93.69 316 ASP A C 1
ATOM 2574 O O . ASP A 1 316 ? -17.945 -14.350 18.702 1.00 93.69 316 ASP A O 1
ATOM 2578 N N . LEU A 1 317 ? -16.303 -13.228 19.746 1.00 93.12 317 LEU A N 1
ATOM 2579 C CA . LEU A 1 317 ? -15.436 -13.141 18.569 1.00 93.12 317 LEU A CA 1
ATOM 2580 C C . LEU A 1 317 ? -15.101 -14.511 17.997 1.00 93.12 317 LEU A C 1
ATOM 2582 O O . LEU A 1 317 ? -15.085 -14.687 16.781 1.00 93.12 317 LEU A O 1
ATOM 2586 N N . LYS A 1 318 ? -14.811 -15.482 18.863 1.00 93.06 318 LYS A N 1
ATOM 2587 C CA . LYS A 1 318 ? -14.344 -16.796 18.435 1.00 93.06 318 LYS A CA 1
ATOM 2588 C C . LYS A 1 318 ? -15.440 -17.545 17.696 1.00 93.06 318 LYS A C 1
ATOM 2590 O O . LYS A 1 318 ? -15.166 -18.150 16.661 1.00 93.06 318 LYS A O 1
ATOM 2595 N N . GLU A 1 319 ? -16.655 -17.534 18.227 1.00 92.25 319 GLU A N 1
ATOM 2596 C CA . GLU A 1 319 ? -17.784 -18.204 17.589 1.00 92.25 319 GLU A CA 1
ATOM 2597 C C . GLU A 1 319 ? -18.213 -17.481 16.308 1.00 92.25 319 GLU A C 1
ATOM 2599 O O . GLU A 1 319 ? -18.358 -18.134 15.274 1.00 92.25 319 GLU A O 1
ATOM 2604 N N . GLU A 1 320 ? -18.306 -16.149 16.318 1.00 92.44 320 GLU A N 1
ATOM 2605 C CA . GLU A 1 320 ? -18.686 -15.392 15.121 1.00 92.44 320 GLU A CA 1
ATOM 2606 C C . GLU A 1 320 ? -17.668 -15.541 13.985 1.00 92.44 320 GLU A C 1
ATOM 2608 O O . GLU A 1 320 ? -18.055 -15.855 12.859 1.00 92.44 320 GLU A O 1
ATOM 2613 N N . ILE A 1 321 ? -16.366 -15.406 14.269 1.00 92.06 321 ILE A N 1
ATOM 2614 C CA . ILE A 1 321 ? -15.308 -15.564 13.258 1.00 92.06 321 ILE A CA 1
ATOM 2615 C C . ILE A 1 321 ? -15.335 -16.976 12.673 1.00 92.06 321 ILE A C 1
ATOM 2617 O O . ILE A 1 321 ? -15.247 -17.135 11.454 1.00 92.06 321 ILE A O 1
ATOM 2621 N N . LYS A 1 322 ? -15.518 -18.017 13.495 1.00 89.56 322 LYS A N 1
ATOM 2622 C CA . LYS A 1 322 ? -15.665 -19.383 12.972 1.00 89.56 322 LYS A CA 1
ATOM 2623 C C . LYS A 1 322 ? -16.872 -19.511 12.046 1.00 89.56 322 LYS A C 1
ATOM 2625 O O . LYS A 1 322 ? -16.764 -20.166 11.014 1.00 89.56 322 LYS A O 1
ATOM 2630 N N . ILE A 1 323 ? -18.010 -18.914 12.400 1.00 87.06 323 ILE A N 1
ATOM 2631 C CA . ILE A 1 323 ? -19.239 -18.990 11.600 1.00 87.06 323 ILE A CA 1
ATOM 2632 C C . ILE A 1 323 ? -19.086 -18.239 10.274 1.00 87.06 323 ILE A C 1
ATOM 2634 O O . ILE A 1 323 ? -19.583 -18.704 9.246 1.00 87.06 323 ILE A O 1
ATOM 2638 N N . SER A 1 324 ? -18.440 -17.074 10.279 1.00 82.81 324 SER A N 1
ATOM 2639 C CA . SER A 1 324 ? -18.367 -16.199 9.109 1.00 82.81 324 SER A CA 1
ATOM 2640 C C . SER A 1 324 ? -17.174 -16.476 8.200 1.00 82.81 324 SER A C 1
ATOM 2642 O O . SER A 1 324 ? -17.318 -16.372 6.986 1.00 82.81 324 SER A O 1
ATOM 2644 N N . CYS A 1 325 ? -16.013 -16.819 8.764 1.00 81.62 325 CYS A N 1
ATOM 2645 C CA . CYS A 1 325 ? -14.741 -16.885 8.038 1.00 81.62 325 CYS A CA 1
ATOM 2646 C C . CYS A 1 325 ? -14.333 -18.317 7.665 1.00 81.62 325 CYS A C 1
ATOM 2648 O O . CYS A 1 325 ? -13.673 -18.504 6.647 1.00 81.62 325 CYS A O 1
ATOM 2650 N N . ASN A 1 326 ? -14.781 -19.336 8.412 1.00 70.69 326 ASN A N 1
ATOM 2651 C CA . ASN A 1 326 ? -14.500 -20.746 8.095 1.00 70.69 326 ASN A CA 1
ATOM 2652 C C . ASN A 1 326 ? -15.588 -21.399 7.224 1.00 70.69 326 ASN A C 1
ATOM 2654 O O . ASN A 1 326 ? -15.705 -22.622 7.193 1.00 70.69 326 ASN A O 1
ATOM 2658 N N . LYS A 1 327 ? -16.394 -20.607 6.502 1.00 56.38 327 LYS A N 1
ATOM 2659 C CA . LYS A 1 327 ? -17.256 -21.120 5.427 1.00 56.38 327 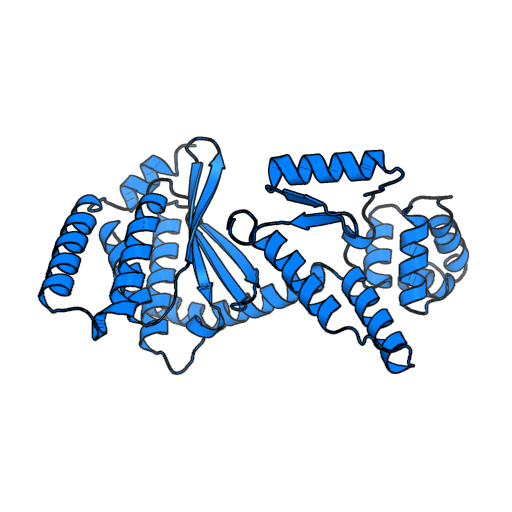LYS A CA 1
ATOM 2660 C C . LYS A 1 327 ? -16.397 -21.464 4.208 1.00 56.38 327 LYS A C 1
ATOM 2662 O O . LYS A 1 327 ? -16.395 -20.724 3.233 1.00 56.38 327 LYS A O 1
ATOM 2667 N N . ASN A 1 328 ? -15.656 -22.564 4.303 1.00 43.38 328 ASN A N 1
ATOM 2668 C CA . ASN A 1 328 ? -15.099 -23.324 3.184 1.00 43.38 328 ASN A CA 1
ATOM 2669 C C . ASN A 1 328 ? -15.008 -24.797 3.566 1.00 43.38 328 ASN A C 1
ATOM 2671 O O . ASN A 1 328 ? -14.316 -25.102 4.563 1.00 43.38 328 ASN A O 1
#

Foldseek 3Di:
DALLCLLVVLCVLVVHQQQQLQVQLPHDSVCSNVVNVCSNVVVDPDDPSSLVSSCVSSVFDSVSSDRDDDDDPVSVVVVQVVCCVPQVWDWDDDPPDIDIDGDPPDVLCQAVQQVVQVLVVLVVPQDPDPDPVNVVSVSVSVSVVRHPPVVVVVVQVVLVVLVCVLQVVVLVVCVPPDADFFQLVLLVLLLLLLLLVWDWQWDKDDPDDLWIWIKTKTASCVLPPPVRPSNSVSVSNNVSHLVRLVVLPWDWDWDWGAHPSGIMIMITTTFSVPSVCNVVSVVSNVCSVCVVVDDPVVVVVNVVVSVVVSVVRGDGSSVRCCVGRVPD

Sequence (328 aa):
MTLGDKIKKYRTLQDMTQKDLGLKAGFSAATADSRIRKYEKDIMAPKDDIRQKLIEALDVDPSALSDINIESYEDIMQVFFLLEDELGLEIERNDETTSLILKNDNPGHAILLSYLYAWYVQKKNLPDEDNEASFSAHTQYEKWQARFPRDLKEFWNEQRTAVDNFYNPLVHDAANEPNVSRLSEFLVDIRALIQSGISINADTKYYGVGDIGLILSFTVSEILNEDNKACHKAFTKFLCDIKTMNEYGMPYYIDMYSNESGTKISYTLRWSALPAFKNTIYKMQEHEIQKETLPDFEIDLFEKTLSSDLKMYDLDLKEEIKISCNKN